Protein AF-A0A7G9G232-F1 (afdb_monomer_lite)

Radius of gyration: 26.68 Å; chains: 1; bounding box: 93×35×91 Å

pLDDT: mean 74.02, std 18.77, range [26.89, 95.06]

Organism: NCBI:txid2763669

Structure (mmCIF, N/CA/C/O backbone):
data_AF-A0A7G9G232-F1
#
_entry.id   AF-A0A7G9G232-F1
#
loop_
_atom_site.group_PDB
_atom_site.id
_atom_site.type_symbol
_atom_site.label_atom_id
_atom_site.label_alt_id
_atom_site.label_comp_id
_atom_site.label_asym_id
_atom_site.label_entity_id
_atom_site.label_seq_id
_atom_site.pdbx_PDB_ins_code
_atom_site.Cartn_x
_atom_site.Cartn_y
_atom_site.Cartn_z
_atom_site.occupancy
_atom_site.B_iso_or_equiv
_atom_site.auth_seq_id
_atom_site.auth_comp_id
_atom_site.auth_asym_id
_atom_site.auth_atom_id
_atom_site.pdbx_PDB_model_num
ATOM 1 N N . MET A 1 1 ? -60.834 9.500 53.487 1.00 36.12 1 MET A N 1
ATOM 2 C CA . MET A 1 1 ? -60.924 8.168 52.858 1.00 36.12 1 MET A CA 1
ATOM 3 C C . MET A 1 1 ? -60.110 8.268 51.576 1.00 36.12 1 MET A C 1
ATOM 5 O O . MET A 1 1 ? -60.569 8.896 50.638 1.00 36.12 1 MET A O 1
ATOM 9 N N . GLU A 1 2 ? -58.784 8.156 51.670 1.00 31.95 2 GLU A N 1
ATOM 10 C CA . GLU A 1 2 ? -58.016 6.896 51.551 1.00 31.95 2 GLU A CA 1
ATOM 11 C C . GLU A 1 2 ? -58.189 6.223 50.184 1.00 31.95 2 GLU A C 1
ATOM 13 O O . GLU A 1 2 ? -59.312 5.905 49.810 1.00 31.95 2 GLU A O 1
ATOM 18 N N . GLY A 1 3 ? -57.077 5.949 49.482 1.00 30.23 3 GLY A N 1
ATOM 19 C CA . GLY A 1 3 ? -57.092 4.958 48.399 1.00 30.23 3 GLY A CA 1
ATOM 20 C C . GLY A 1 3 ? -56.037 5.062 47.290 1.00 30.23 3 GLY A C 1
ATOM 21 O O . GLY A 1 3 ? -56.385 5.399 46.172 1.00 30.23 3 GLY A O 1
ATOM 22 N N . TYR A 1 4 ? -54.779 4.726 47.600 1.00 30.73 4 TYR A N 1
ATOM 23 C CA . TYR A 1 4 ? -53.854 3.877 46.814 1.00 30.73 4 TYR A CA 1
ATOM 24 C C . TYR A 1 4 ? -53.620 4.052 45.285 1.00 30.73 4 TYR A C 1
ATOM 26 O O . TYR A 1 4 ? -54.399 3.626 44.447 1.00 30.73 4 TYR A O 1
ATOM 34 N N . ASN A 1 5 ? -52.415 4.549 44.963 1.00 37.53 5 ASN A N 1
ATOM 35 C CA . ASN A 1 5 ? -51.300 3.914 44.219 1.00 37.53 5 ASN A CA 1
ATOM 36 C C . ASN A 1 5 ? -51.571 2.717 43.260 1.00 37.53 5 ASN A C 1
ATOM 38 O O . ASN A 1 5 ? -52.034 1.672 43.709 1.00 37.53 5 ASN A O 1
ATOM 42 N N . SER A 1 6 ? -51.082 2.805 42.007 1.00 33.38 6 SER A N 1
ATOM 43 C CA . SER A 1 6 ? -50.060 1.912 41.386 1.00 33.38 6 SER A CA 1
ATOM 44 C C . SER A 1 6 ? -50.253 1.598 39.884 1.00 33.38 6 SER A C 1
ATOM 46 O O . SER A 1 6 ? -51.320 1.188 39.446 1.00 33.38 6 SER A O 1
ATOM 48 N N . GLY A 1 7 ? -49.141 1.701 39.139 1.00 29.31 7 GLY A N 1
ATOM 49 C CA . GLY A 1 7 ? -48.836 0.916 37.930 1.00 29.31 7 GLY A CA 1
ATOM 50 C C . GLY A 1 7 ? -49.295 1.477 36.570 1.00 29.31 7 GLY A C 1
ATOM 51 O O . GLY A 1 7 ? -50.369 2.042 36.474 1.00 29.31 7 GLY A O 1
ATOM 52 N N . SER A 1 8 ? -48.644 1.279 35.423 1.00 26.89 8 SER A N 1
ATOM 53 C CA . SER A 1 8 ? -47.244 1.192 34.981 1.00 26.89 8 SER A CA 1
ATOM 54 C C . SER A 1 8 ? -47.265 0.726 33.502 1.00 26.89 8 SER A C 1
ATOM 56 O O . SER A 1 8 ? -48.083 -0.105 33.133 1.00 26.89 8 SER A O 1
ATOM 58 N N . PHE A 1 9 ? -46.351 1.267 32.682 1.00 33.19 9 PHE A N 1
ATOM 59 C CA . PHE A 1 9 ? -45.880 0.804 31.354 1.00 33.19 9 PHE A CA 1
ATOM 60 C C . PHE A 1 9 ? -46.845 0.693 30.153 1.00 33.19 9 PHE A C 1
ATOM 62 O O . PHE A 1 9 ? -47.678 -0.198 30.084 1.00 33.19 9 PHE A O 1
ATOM 69 N N . GLN A 1 10 ? -46.555 1.464 29.094 1.00 28.09 10 GLN A N 1
ATOM 70 C CA . GLN A 1 10 ? -45.907 0.956 27.864 1.00 28.09 10 GLN A CA 1
ATOM 71 C C . GLN A 1 10 ? -45.700 2.111 26.863 1.00 28.09 10 GLN A C 1
ATOM 73 O O . GLN A 1 10 ? -46.539 2.376 26.008 1.00 28.09 10 GLN A O 1
ATOM 78 N N . SER A 1 11 ? -44.565 2.810 26.951 1.00 32.56 11 SER A N 1
ATOM 79 C CA . SER A 1 11 ? -44.050 3.578 25.815 1.00 32.56 11 SER A CA 1
ATOM 80 C C . SER A 1 11 ? -43.289 2.620 24.897 1.00 32.56 11 SER A C 1
ATOM 82 O O . SER A 1 11 ? -42.377 1.914 25.331 1.00 32.56 11 SER A O 1
ATOM 84 N N . GLN A 1 12 ? -43.722 2.556 23.637 1.00 30.84 12 GLN A N 1
ATOM 85 C CA . GLN A 1 12 ? -43.059 1.835 22.551 1.00 30.84 12 GLN A CA 1
ATOM 86 C C . GLN A 1 12 ? -41.568 2.213 22.477 1.00 30.84 12 GLN A C 1
ATOM 88 O O . GLN A 1 12 ? -41.227 3.371 22.720 1.00 30.84 12 GLN A O 1
ATOM 93 N N . PRO A 1 13 ? -40.664 1.281 22.127 1.00 37.44 13 PRO A N 1
ATOM 94 C CA . PRO A 1 13 ? -39.287 1.640 21.841 1.00 37.44 13 PRO A CA 1
ATOM 95 C C . PRO A 1 13 ? -39.245 2.418 20.522 1.00 37.44 13 PRO A C 1
ATOM 97 O O . PRO A 1 13 ? -39.288 1.833 19.438 1.00 37.44 13 PRO A O 1
ATOM 100 N N . ASP A 1 14 ? -39.158 3.743 20.624 1.00 31.80 14 ASP A N 1
ATOM 101 C CA . ASP A 1 14 ? -38.741 4.596 19.520 1.00 31.80 14 ASP A CA 1
ATOM 102 C C . ASP A 1 14 ? -37.363 4.122 19.043 1.00 31.80 14 ASP A C 1
ATOM 104 O O . ASP A 1 14 ? -36.347 4.272 19.726 1.00 31.80 14 ASP A O 1
ATOM 108 N N . TYR A 1 15 ? -37.321 3.549 17.840 1.00 36.28 15 TYR A N 1
ATOM 109 C CA . TYR A 1 15 ? -36.094 3.426 17.063 1.00 36.28 15 TYR A CA 1
ATOM 110 C C . TYR A 1 15 ? -35.653 4.838 16.656 1.00 36.28 15 TYR A C 1
ATOM 112 O O . TYR A 1 15 ? -35.888 5.297 15.537 1.00 36.28 15 TYR A O 1
ATOM 120 N N . GLN A 1 16 ? -35.018 5.552 17.587 1.00 36.06 16 GLN A N 1
ATOM 121 C CA . GLN A 1 16 ? -34.358 6.816 17.300 1.00 36.06 16 GLN A CA 1
ATOM 122 C C . GLN A 1 16 ? -33.135 6.556 16.420 1.00 36.06 16 GLN A C 1
ATOM 124 O O . GLN A 1 16 ? -32.084 6.094 16.857 1.00 36.06 16 GLN A O 1
ATOM 129 N N . ASN A 1 17 ? -33.318 6.864 15.142 1.00 40.41 17 ASN A N 1
ATOM 130 C CA . ASN A 1 17 ? -32.283 7.068 14.145 1.00 40.41 17 ASN A CA 1
ATOM 131 C C . ASN A 1 17 ? -31.301 8.162 14.629 1.00 40.41 17 ASN A C 1
ATOM 133 O O . ASN A 1 17 ? -31.716 9.321 14.717 1.00 40.41 17 ASN A O 1
ATOM 137 N N . PRO A 1 18 ? -30.017 7.877 14.930 1.00 41.84 18 PRO A N 1
ATOM 138 C CA . PRO A 1 18 ? -29.080 8.910 15.344 1.00 41.84 18 PRO A CA 1
ATOM 139 C C . PRO A 1 18 ? -28.409 9.515 14.104 1.00 41.84 18 PRO A C 1
ATOM 141 O O . PRO A 1 18 ? -27.205 9.394 13.886 1.00 41.84 18 PRO A O 1
ATOM 144 N N . ALA A 1 19 ? -29.200 10.200 13.277 1.00 39.56 19 ALA A N 1
ATOM 145 C CA . ALA A 1 19 ? -28.699 11.198 12.337 1.00 39.56 19 ALA A CA 1
ATOM 146 C C . ALA A 1 19 ? -28.515 12.525 13.091 1.00 39.56 19 ALA A C 1
ATOM 148 O O . ALA A 1 19 ? -29.229 13.500 12.887 1.00 39.56 19 ALA A O 1
ATOM 149 N N . GLY A 1 20 ? -27.572 12.535 14.025 1.00 33.81 20 GLY A N 1
ATOM 150 C CA . GLY A 1 20 ? -27.183 13.708 14.792 1.00 33.81 20 GLY A CA 1
ATOM 151 C C . GLY A 1 20 ? -25.806 13.434 15.357 1.00 33.81 20 GLY A C 1
ATOM 152 O O . GLY A 1 20 ? -25.613 12.411 16.005 1.00 33.81 20 GLY A O 1
ATOM 153 N N . GLY A 1 21 ? -24.833 14.290 15.044 1.00 40.59 21 GLY A N 1
ATOM 154 C CA . GLY A 1 21 ? -23.454 14.151 15.500 1.00 40.59 21 GLY A CA 1
ATOM 155 C C . GLY A 1 21 ? -23.376 14.178 17.023 1.00 40.59 21 GLY A C 1
ATOM 156 O O . GLY A 1 21 ? -23.180 15.231 17.617 1.00 40.59 21 GLY A O 1
ATOM 157 N N . GLN A 1 22 ? -23.541 13.022 17.657 1.00 42.50 22 GLN A N 1
ATOM 158 C CA . GLN A 1 22 ? -23.294 12.863 19.075 1.00 42.50 22 GLN A CA 1
ATOM 159 C C . GLN A 1 22 ? -21.791 12.685 19.250 1.00 42.50 22 GLN A C 1
ATOM 161 O O . GLN A 1 22 ? -21.207 11.645 18.944 1.00 42.50 22 GLN A O 1
ATOM 166 N N . SER A 1 23 ? -21.154 13.745 19.730 1.00 41.19 23 SER A N 1
ATOM 167 C CA . SER A 1 23 ? -19.879 13.684 20.427 1.00 41.19 23 SER A CA 1
ATOM 168 C C . SER A 1 23 ? -20.064 12.806 21.666 1.00 41.19 23 SER A C 1
ATOM 170 O O . SER A 1 23 ? -20.357 13.287 22.758 1.00 41.19 23 SER A O 1
ATOM 172 N N . CYS A 1 24 ? -19.948 11.488 21.491 1.00 46.16 24 CYS A N 1
ATOM 173 C CA . CYS A 1 24 ? -19.970 10.553 22.603 1.00 46.16 24 CYS A CA 1
ATOM 174 C C . CYS A 1 24 ? -18.756 10.850 23.492 1.00 46.16 24 CYS A C 1
ATOM 176 O O . CYS A 1 24 ? -17.620 10.505 23.152 1.00 46.16 24 CYS A O 1
ATOM 178 N N . THR A 1 25 ? -18.999 11.484 24.640 1.00 46.12 25 THR A N 1
ATOM 179 C CA . THR A 1 25 ? -18.103 11.421 25.796 1.00 46.12 25 THR A CA 1
ATOM 180 C C . THR A 1 25 ? -17.807 9.947 26.089 1.00 46.12 25 THR A C 1
ATOM 182 O O . THR A 1 25 ? -18.620 9.076 25.769 1.00 46.12 25 THR A O 1
ATOM 185 N N . GLY A 1 26 ? -16.623 9.642 26.630 1.00 46.91 26 GLY A N 1
ATOM 186 C CA . GLY A 1 26 ? -16.014 8.297 26.668 1.00 46.91 26 GLY A CA 1
ATOM 187 C C . GLY A 1 26 ? -16.853 7.123 27.210 1.00 46.91 26 GLY A C 1
ATOM 188 O O . GLY A 1 26 ? -16.401 5.986 27.113 1.00 46.91 26 GLY A O 1
ATOM 189 N N . TRP A 1 27 ? -18.058 7.377 27.721 1.00 48.16 27 TRP A N 1
ATOM 190 C CA . TRP A 1 27 ? -18.981 6.431 28.342 1.00 48.16 27 TRP A CA 1
ATOM 191 C C . TRP A 1 27 ? -20.125 5.940 27.429 1.00 48.16 27 TRP A C 1
ATOM 193 O O . TRP A 1 27 ? -20.681 4.885 27.709 1.00 48.16 27 TRP A O 1
ATOM 203 N N . ASN A 1 28 ? -20.429 6.615 26.308 1.00 62.28 28 ASN A N 1
ATOM 204 C CA . ASN A 1 28 ? -21.535 6.252 25.394 1.00 62.28 28 ASN A CA 1
ATOM 205 C C . ASN A 1 28 ? -21.042 5.778 24.010 1.00 62.28 28 ASN A C 1
ATOM 207 O O . ASN A 1 28 ? -21.492 6.260 22.971 1.00 62.28 28 ASN A O 1
ATOM 211 N N . MET A 1 29 ? -20.073 4.858 23.972 1.00 77.12 29 MET A N 1
ATOM 212 C CA . MET A 1 29 ? -19.617 4.235 22.721 1.00 77.12 29 MET A CA 1
ATOM 213 C C . MET A 1 29 ? -20.329 2.916 22.458 1.00 77.12 29 MET A C 1
ATOM 215 O O . MET A 1 29 ? -20.400 2.047 23.326 1.00 77.12 29 MET A O 1
ATOM 219 N N . THR A 1 30 ? -20.765 2.725 21.214 1.00 84.06 30 THR A N 1
ATOM 220 C CA . THR A 1 30 ? -21.218 1.407 20.759 1.00 84.06 30 THR A CA 1
ATOM 221 C C . THR A 1 30 ? -20.059 0.396 20.808 1.00 84.06 30 THR A C 1
ATOM 223 O O . THR A 1 30 ? -18.893 0.777 20.627 1.00 84.06 30 THR A O 1
ATOM 226 N N . PRO A 1 31 ? -20.337 -0.911 20.985 1.00 83.44 31 PRO A N 1
ATOM 227 C CA . PRO A 1 31 ? -19.302 -1.949 20.966 1.00 83.44 31 PRO A CA 1
ATOM 228 C C . PRO A 1 31 ? -18.423 -1.910 19.705 1.00 83.44 31 PRO A C 1
ATOM 230 O O . PRO A 1 31 ? -17.215 -2.131 19.776 1.00 83.44 31 PRO A O 1
ATOM 233 N N . ASN A 1 32 ? -19.003 -1.545 18.557 1.00 86.50 32 ASN A N 1
ATOM 234 C CA . ASN A 1 32 ? -18.284 -1.424 17.288 1.00 86.50 32 ASN A CA 1
ATOM 235 C C . ASN A 1 32 ? -17.328 -0.222 17.266 1.00 86.50 32 ASN A C 1
ATOM 237 O O . ASN A 1 32 ? -16.192 -0.356 16.811 1.00 86.50 32 ASN A O 1
ATOM 241 N N . GLN A 1 33 ? -17.747 0.939 17.785 1.00 87.12 33 GLN A N 1
ATOM 242 C CA . GLN A 1 33 ? -16.864 2.106 17.934 1.00 87.12 33 GLN A CA 1
ATOM 243 C C . GLN A 1 33 ? -15.706 1.804 18.885 1.00 87.12 33 GLN A C 1
ATOM 245 O O . GLN A 1 33 ? -14.565 2.173 18.599 1.00 87.12 33 GLN A O 1
ATOM 250 N N . ARG A 1 34 ? -15.973 1.069 19.972 1.00 86.50 34 ARG A N 1
ATOM 251 C CA . ARG A 1 34 ? -14.928 0.609 20.891 1.00 86.50 34 ARG A CA 1
ATOM 252 C C . ARG A 1 34 ? -13.968 -0.368 20.216 1.00 86.50 34 ARG A C 1
ATOM 254 O O . ARG A 1 34 ? -12.764 -0.218 20.365 1.00 86.50 34 ARG A O 1
ATOM 261 N N . ALA A 1 35 ? -14.461 -1.299 19.399 1.00 87.44 35 ALA A N 1
ATOM 262 C CA . ALA A 1 35 ? -13.599 -2.201 18.635 1.00 87.44 35 ALA A CA 1
ATOM 263 C C . ALA A 1 35 ? -12.668 -1.447 17.664 1.00 87.44 35 ALA A C 1
ATOM 265 O O . ALA A 1 35 ? -11.493 -1.797 17.547 1.00 87.44 35 ALA A O 1
ATOM 266 N N . VAL A 1 36 ? -13.164 -0.397 16.998 1.00 89.44 36 VAL A N 1
ATOM 267 C CA . VAL A 1 36 ? -12.342 0.476 16.138 1.00 89.44 36 VAL A CA 1
ATOM 268 C C . VAL A 1 36 ? -11.302 1.241 16.957 1.00 89.44 36 VAL A C 1
ATOM 270 O O . VAL A 1 36 ? -10.136 1.290 16.564 1.00 89.44 36 VAL A O 1
ATOM 273 N N . LYS A 1 37 ? -11.699 1.789 18.108 1.00 89.62 37 LYS A N 1
ATOM 274 C CA . LYS A 1 37 ? -10.802 2.497 19.027 1.00 89.62 37 LYS A CA 1
ATOM 275 C C . LYS A 1 37 ? -9.695 1.589 19.565 1.00 89.62 37 LYS A C 1
ATOM 277 O O . LYS A 1 37 ? -8.522 1.956 19.526 1.00 89.62 37 LYS A O 1
ATOM 282 N N . ASP A 1 38 ? -10.043 0.384 20.001 1.00 88.81 38 ASP A N 1
ATOM 283 C CA . ASP A 1 38 ? -9.091 -0.619 20.482 1.00 88.81 38 ASP A CA 1
ATOM 284 C C . ASP A 1 38 ? -8.135 -1.056 19.364 1.00 88.81 38 ASP A C 1
ATOM 286 O O . ASP A 1 38 ? -6.940 -1.224 19.589 1.00 88.81 38 ASP A O 1
ATOM 290 N N . CYS A 1 39 ? -8.638 -1.208 18.134 1.00 90.06 39 CYS A N 1
ATOM 291 C CA . CYS A 1 39 ? -7.805 -1.519 16.976 1.00 90.06 39 CYS A CA 1
ATOM 292 C C . CYS A 1 39 ? -6.799 -0.395 16.689 1.00 90.06 39 CYS A C 1
ATOM 294 O O . CYS A 1 39 ? -5.610 -0.667 16.515 1.00 90.06 39 CYS A O 1
ATOM 296 N N . GLY A 1 40 ? -7.264 0.856 16.640 1.00 85.69 40 GLY A N 1
ATOM 297 C CA . GLY A 1 40 ? -6.429 2.020 16.345 1.00 85.69 40 GLY A CA 1
ATOM 298 C C . GLY A 1 40 ? -5.449 2.378 17.461 1.00 85.69 40 GLY A C 1
ATOM 299 O O . GLY A 1 40 ? -4.392 2.922 17.175 1.00 85.69 40 GLY A O 1
ATOM 300 N N . SER A 1 41 ? -5.751 2.040 18.717 1.00 90.31 41 SER A N 1
ATOM 301 C CA . SER A 1 41 ? -4.853 2.234 19.870 1.00 90.31 41 SER A CA 1
ATOM 302 C C . SER A 1 41 ? -3.975 1.014 20.184 1.00 90.31 41 SER A C 1
ATOM 304 O O . SER A 1 41 ? -3.149 1.072 21.100 1.00 90.31 41 SER A O 1
ATOM 306 N N . SER A 1 42 ? -4.123 -0.078 19.425 1.00 91.62 42 SER A N 1
ATOM 307 C CA . SER A 1 42 ? -3.382 -1.317 19.654 1.00 91.62 42 SER A CA 1
ATOM 308 C C . SER A 1 42 ? -1.867 -1.140 19.457 1.00 91.62 42 SER A C 1
ATOM 310 O O . SER A 1 42 ? -1.431 -0.387 18.579 1.00 91.62 42 SER A O 1
ATOM 312 N N . PRO A 1 43 ? -1.034 -1.873 20.223 1.00 88.75 43 PRO A N 1
ATOM 313 C CA . PRO A 1 43 ? 0.419 -1.833 20.061 1.00 88.75 43 PRO A CA 1
ATOM 314 C C . PRO A 1 43 ? 0.857 -2.349 18.684 1.00 88.75 43 PRO A C 1
ATOM 316 O O . PRO A 1 43 ? 1.831 -1.852 18.127 1.00 88.75 43 PRO A O 1
ATOM 319 N N . CYS A 1 44 ? 0.111 -3.294 18.097 1.00 90.19 44 CYS A N 1
ATOM 320 C CA . CYS A 1 44 ? 0.349 -3.751 16.730 1.00 90.19 44 CYS A CA 1
ATOM 321 C C . CYS A 1 44 ? 0.138 -2.618 15.723 1.00 90.19 44 CYS A C 1
ATOM 323 O O . CYS A 1 44 ? 0.982 -2.426 14.855 1.00 90.19 44 CYS A O 1
ATOM 325 N N . PHE A 1 45 ? -0.937 -1.835 15.843 1.00 91.12 45 PHE A N 1
ATOM 326 C CA . PHE A 1 45 ? -1.154 -0.710 14.937 1.00 91.12 45 PHE A CA 1
ATOM 327 C C . PHE A 1 45 ? -0.029 0.320 15.061 1.00 91.12 45 PHE A C 1
ATOM 329 O O . PHE A 1 45 ? 0.543 0.700 14.042 1.00 91.12 45 PHE A O 1
ATOM 336 N N . LEU A 1 46 ? 0.361 0.685 16.290 1.00 93.69 46 LEU A N 1
ATOM 337 C CA . LEU A 1 46 ? 1.479 1.601 16.546 1.00 93.69 46 LEU A CA 1
ATOM 338 C C . LEU A 1 46 ? 2.796 1.108 15.933 1.00 93.69 46 LEU A C 1
ATOM 340 O O . LEU A 1 46 ? 3.456 1.866 15.225 1.00 93.69 46 LEU A O 1
ATOM 344 N N . ALA A 1 47 ? 3.164 -0.153 16.177 1.00 93.62 47 ALA A N 1
ATOM 345 C CA . ALA A 1 47 ? 4.356 -0.753 15.583 1.00 93.62 47 ALA A CA 1
ATOM 346 C C . ALA A 1 47 ? 4.295 -0.673 14.052 1.00 93.62 47 ALA A C 1
ATOM 348 O O . ALA A 1 47 ? 5.265 -0.277 13.412 1.00 93.62 47 ALA A O 1
ATOM 349 N N . GLY A 1 48 ? 3.121 -0.941 13.474 1.00 92.12 48 GLY A N 1
ATOM 350 C CA . GLY A 1 48 ? 2.871 -0.778 12.048 1.00 92.12 48 GLY A CA 1
ATOM 351 C C . GLY A 1 48 ? 3.129 0.645 11.544 1.00 92.12 48 GLY A C 1
ATOM 352 O O . GLY A 1 48 ? 3.810 0.817 10.534 1.00 92.12 48 GLY A O 1
ATOM 353 N N . VAL A 1 49 ? 2.637 1.666 12.257 1.00 93.81 49 VAL A N 1
ATOM 354 C CA . VAL A 1 49 ? 2.835 3.082 11.892 1.00 93.81 49 VAL A CA 1
ATOM 355 C C . VAL A 1 49 ? 4.310 3.493 11.981 1.00 93.81 49 VAL A C 1
ATOM 357 O O . VAL A 1 49 ? 4.818 4.155 11.072 1.00 93.81 49 VAL A O 1
ATOM 360 N N . ILE A 1 50 ? 5.016 3.085 13.040 1.00 95.06 50 ILE A N 1
ATOM 361 C CA . ILE A 1 50 ? 6.443 3.390 13.232 1.00 95.06 50 ILE A CA 1
ATOM 362 C C . ILE A 1 50 ? 7.276 2.745 12.121 1.00 95.06 50 ILE A C 1
ATOM 364 O O . 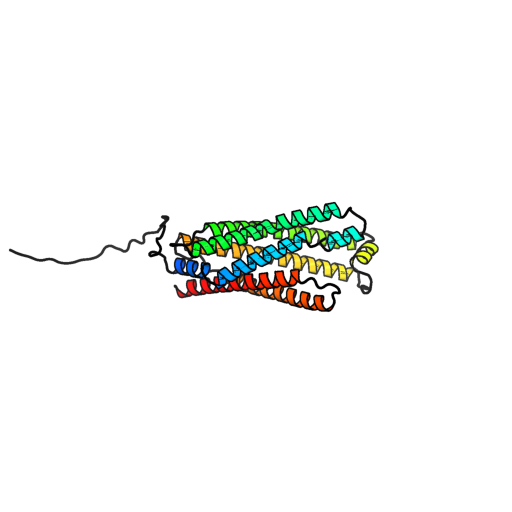ILE A 1 50 ? 8.074 3.425 11.476 1.00 95.06 50 ILE A O 1
ATOM 368 N N . LEU A 1 51 ? 7.055 1.455 11.852 1.00 94.94 51 LEU A N 1
ATOM 369 C CA . LEU A 1 51 ? 7.777 0.726 10.809 1.00 94.94 51 LEU A CA 1
ATOM 370 C C . LEU A 1 51 ? 7.495 1.304 9.417 1.00 94.94 51 LEU A C 1
ATOM 372 O O . LEU A 1 51 ? 8.420 1.444 8.620 1.00 94.94 51 LEU A O 1
ATOM 376 N N . TYR A 1 52 ? 6.251 1.711 9.140 1.00 93.81 52 TYR A N 1
ATOM 377 C CA . TYR A 1 52 ? 5.901 2.363 7.876 1.00 93.81 52 TYR A CA 1
ATOM 378 C C . TYR A 1 52 ? 6.594 3.724 7.723 1.00 93.81 52 TYR A C 1
ATOM 380 O O . TYR A 1 52 ? 7.130 4.034 6.660 1.00 93.81 52 TYR A O 1
ATOM 388 N N . SER A 1 53 ? 6.645 4.513 8.801 1.00 94.81 53 SER A N 1
ATOM 389 C CA . SER A 1 53 ? 7.354 5.799 8.830 1.00 94.81 53 SER A CA 1
ATOM 390 C C . SER A 1 53 ? 8.850 5.612 8.565 1.00 94.81 53 SER A C 1
ATOM 392 O O . SER A 1 53 ? 9.428 6.324 7.746 1.00 94.81 53 SER A O 1
ATOM 394 N N . ALA A 1 54 ? 9.470 4.623 9.212 1.00 93.62 54 ALA A N 1
ATOM 395 C CA . ALA A 1 54 ? 10.879 4.302 9.018 1.00 93.62 54 ALA A CA 1
ATOM 396 C C . ALA A 1 54 ? 11.163 3.806 7.589 1.00 93.62 54 ALA A C 1
ATOM 398 O O . ALA A 1 54 ? 12.128 4.250 6.974 1.00 93.62 54 ALA A O 1
ATOM 399 N N . ALA A 1 55 ? 10.295 2.963 7.018 1.00 91.62 55 ALA A N 1
ATOM 400 C CA . ALA A 1 55 ? 10.422 2.515 5.630 1.00 91.62 55 ALA A CA 1
ATOM 401 C C . ALA A 1 55 ? 10.359 3.688 4.632 1.00 91.62 55 ALA A C 1
ATOM 403 O O . ALA A 1 55 ? 11.129 3.719 3.671 1.00 91.62 55 ALA A O 1
ATOM 404 N N . LEU A 1 56 ? 9.479 4.671 4.868 1.00 89.38 56 LEU A N 1
ATOM 405 C CA . LEU A 1 56 ? 9.410 5.887 4.053 1.00 89.38 56 LEU A CA 1
ATOM 406 C C . LEU A 1 56 ? 10.667 6.750 4.19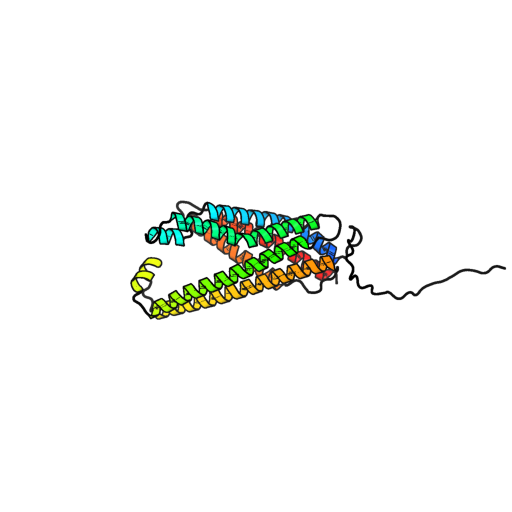4 1.00 89.38 56 LEU A C 1
ATOM 408 O O . LEU A 1 56 ? 11.174 7.234 3.188 1.00 89.38 56 LEU A O 1
ATOM 412 N N . LEU A 1 57 ? 11.193 6.917 5.410 1.00 89.88 57 LEU A N 1
ATOM 413 C CA . LEU A 1 57 ? 12.428 7.673 5.638 1.00 89.88 57 LEU A CA 1
ATOM 414 C C . LEU A 1 57 ? 13.625 7.032 4.933 1.00 89.88 57 LEU A C 1
ATOM 416 O O . LEU A 1 57 ? 14.377 7.736 4.266 1.00 89.88 57 LEU A O 1
ATOM 420 N N . ILE A 1 58 ? 13.777 5.707 5.012 1.00 87.31 58 ILE A N 1
ATOM 421 C CA . ILE A 1 58 ? 14.841 5.010 4.273 1.00 87.31 58 ILE A CA 1
ATOM 422 C C . ILE A 1 58 ? 14.648 5.180 2.769 1.00 87.31 58 ILE A C 1
ATOM 424 O O . ILE A 1 58 ? 15.613 5.473 2.074 1.00 87.31 58 ILE A O 1
ATOM 428 N N . GLY A 1 59 ? 13.414 5.085 2.266 1.00 83.88 59 GLY A N 1
ATOM 429 C CA . GLY A 1 59 ? 13.127 5.370 0.860 1.00 83.88 59 GLY A CA 1
ATOM 430 C C . GLY A 1 59 ? 13.527 6.790 0.436 1.00 83.88 59 GLY A C 1
ATOM 431 O O . GLY A 1 59 ? 14.026 6.977 -0.671 1.00 83.88 59 GLY A O 1
ATOM 432 N N . LEU A 1 60 ? 13.366 7.781 1.321 1.00 81.75 60 LEU A N 1
ATOM 433 C CA . LEU A 1 60 ? 13.777 9.163 1.061 1.00 81.75 60 LEU A CA 1
ATOM 434 C C . LEU A 1 60 ? 15.301 9.263 0.996 1.00 81.75 60 LEU A C 1
ATOM 436 O O . LEU A 1 60 ? 15.829 9.812 0.031 1.00 81.75 60 LEU A O 1
ATOM 440 N N . PHE A 1 61 ? 16.013 8.683 1.965 1.00 80.81 61 PHE A N 1
ATOM 441 C CA . PHE A 1 61 ? 17.476 8.640 1.935 1.00 80.81 61 PHE A CA 1
ATOM 442 C C . PHE A 1 61 ? 17.991 7.937 0.682 1.00 80.81 61 PHE A C 1
ATOM 444 O O . PHE A 1 61 ? 18.873 8.469 0.020 1.00 80.81 61 PHE A O 1
ATOM 451 N N . GLN A 1 62 ? 17.381 6.820 0.290 1.00 76.75 62 GLN A N 1
ATOM 452 C CA . GLN A 1 62 ? 17.699 6.117 -0.954 1.00 76.75 62 GLN A CA 1
ATOM 453 C C . GLN A 1 62 ? 17.501 6.998 -2.188 1.00 76.75 62 GLN A C 1
ATOM 455 O O . GLN A 1 62 ? 18.339 6.996 -3.083 1.00 76.75 62 GLN A O 1
ATOM 460 N N . SER A 1 63 ? 16.428 7.791 -2.233 1.00 74.12 63 SER A N 1
ATOM 461 C CA . SER A 1 63 ? 16.169 8.685 -3.367 1.00 74.12 63 SER A CA 1
ATOM 462 C C . SER A 1 63 ? 17.171 9.840 -3.489 1.00 74.12 63 SER A C 1
ATOM 464 O O . SER A 1 63 ? 17.351 10.363 -4.583 1.00 74.12 63 SER A O 1
ATOM 466 N N . VAL A 1 64 ? 17.819 10.232 -2.385 1.00 71.62 64 VAL A N 1
ATOM 467 C CA . VAL A 1 64 ? 18.786 11.344 -2.331 1.00 71.62 64 VAL A CA 1
ATOM 468 C C . VAL A 1 64 ? 20.233 10.851 -2.432 1.00 71.62 64 VAL A C 1
ATOM 470 O O . VAL A 1 64 ? 21.059 11.496 -3.069 1.00 71.62 64 VAL A O 1
ATOM 473 N N . MET A 1 65 ? 20.550 9.720 -1.799 1.00 67.25 65 MET A N 1
ATOM 474 C CA . MET A 1 65 ? 21.893 9.127 -1.757 1.00 67.25 65 MET A CA 1
ATOM 475 C C . MET A 1 65 ? 22.162 8.199 -2.945 1.00 67.25 65 MET A C 1
ATOM 477 O O . MET A 1 65 ? 23.316 8.013 -3.332 1.00 67.25 65 MET A O 1
ATOM 481 N N . GLY A 1 66 ? 21.111 7.611 -3.519 1.00 58.81 66 GLY A N 1
ATOM 482 C CA . GLY A 1 66 ? 21.188 6.761 -4.696 1.00 58.81 66 GLY A CA 1
ATOM 483 C C . GLY A 1 66 ? 21.454 7.595 -5.941 1.00 58.81 66 GLY A C 1
ATOM 484 O O . GLY A 1 66 ? 20.523 7.976 -6.649 1.00 58.81 66 GLY A O 1
ATOM 485 N N . ASN A 1 67 ? 22.730 7.874 -6.214 1.00 48.72 67 ASN A N 1
ATOM 486 C CA . ASN A 1 67 ? 23.183 8.366 -7.510 1.00 48.72 67 ASN A CA 1
ATOM 487 C C . ASN A 1 67 ? 22.680 7.432 -8.616 1.00 48.72 67 ASN A C 1
ATOM 489 O O . ASN A 1 67 ? 23.210 6.343 -8.827 1.00 48.72 67 ASN A O 1
ATOM 493 N N . GLY A 1 68 ? 21.653 7.908 -9.316 1.00 46.44 68 GLY A N 1
ATOM 494 C CA . GLY A 1 68 ? 21.169 7.359 -10.564 1.00 46.44 68 GLY A CA 1
ATOM 495 C C . GLY A 1 68 ? 20.453 6.025 -10.417 1.00 46.44 68 GLY A C 1
ATOM 496 O O . GLY A 1 68 ? 21.059 4.974 -10.227 1.00 46.44 68 GLY A O 1
ATOM 497 N N . SER A 1 69 ? 19.142 6.045 -10.672 1.00 49.78 69 SER A N 1
ATOM 498 C CA . SER A 1 69 ? 18.444 4.893 -11.253 1.00 49.78 69 SER A CA 1
ATOM 499 C C . SER A 1 69 ? 19.373 4.166 -12.235 1.00 49.78 69 SER A C 1
ATOM 501 O O . SER A 1 69 ? 20.139 4.820 -12.944 1.00 49.78 69 SER A O 1
ATOM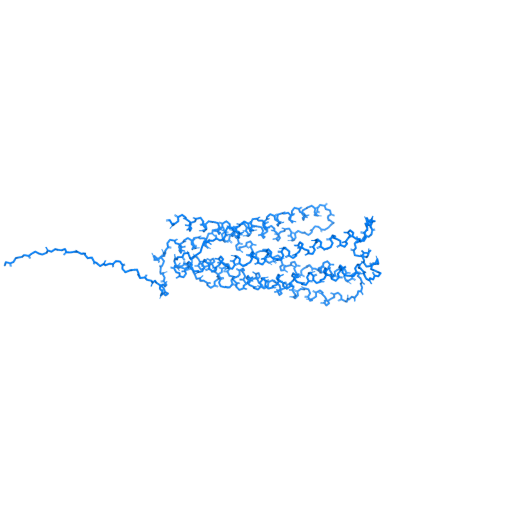 503 N N . VAL A 1 70 ? 19.302 2.836 -12.318 1.00 47.47 70 VAL A N 1
ATOM 504 C CA . VAL A 1 70 ? 20.034 2.034 -13.321 1.00 47.47 70 VAL A CA 1
ATOM 505 C C . VAL A 1 70 ? 19.976 2.695 -14.713 1.00 47.47 70 VAL A C 1
ATOM 507 O O . VAL A 1 70 ? 20.964 2.699 -15.437 1.00 47.47 70 VAL A O 1
ATOM 510 N N . TYR A 1 71 ? 18.868 3.377 -15.025 1.00 45.81 71 TYR A N 1
ATOM 511 C CA . TYR A 1 71 ? 18.697 4.222 -16.209 1.00 45.81 71 TYR A CA 1
ATOM 512 C C . TYR A 1 71 ? 19.656 5.416 -16.334 1.00 45.81 71 TYR A C 1
ATOM 514 O O . TYR A 1 71 ? 20.177 5.643 -17.417 1.00 45.81 71 TYR A O 1
ATOM 522 N N . VAL A 1 72 ? 19.888 6.196 -15.276 1.00 47.94 72 VAL A N 1
ATOM 523 C CA . VAL A 1 72 ? 20.793 7.360 -15.313 1.00 47.94 72 VAL A CA 1
ATOM 524 C C . VAL A 1 72 ? 22.234 6.890 -15.492 1.00 47.94 72 VAL A C 1
ATOM 526 O O . VAL A 1 72 ? 22.926 7.422 -16.348 1.00 47.94 72 VAL A O 1
ATOM 529 N N . ASN A 1 73 ? 22.636 5.823 -14.792 1.00 52.06 73 ASN A N 1
ATOM 530 C CA . ASN A 1 73 ? 23.958 5.216 -14.964 1.00 52.06 73 ASN A CA 1
ATOM 531 C C . ASN A 1 73 ? 24.146 4.619 -16.375 1.00 52.06 73 ASN A C 1
ATOM 533 O O . ASN A 1 73 ? 25.229 4.720 -16.943 1.00 52.06 73 ASN A O 1
ATOM 537 N N . MET A 1 74 ? 23.094 4.050 -16.980 1.00 47.28 74 MET A N 1
ATOM 538 C CA . MET A 1 74 ? 23.129 3.553 -18.365 1.00 47.28 74 MET A CA 1
ATOM 539 C C . MET A 1 74 ? 23.181 4.679 -19.409 1.00 47.28 74 MET A C 1
ATOM 541 O O . MET A 1 74 ? 23.914 4.566 -20.385 1.00 47.28 74 MET A O 1
ATOM 545 N N . VAL A 1 75 ? 22.428 5.768 -19.222 1.00 51.44 75 VAL A N 1
ATOM 546 C CA . VAL A 1 75 ? 22.423 6.925 -20.143 1.00 51.44 75 VAL A CA 1
ATOM 547 C C . VAL A 1 75 ? 23.720 7.731 -20.032 1.00 51.44 75 VAL A C 1
ATOM 549 O O . VAL A 1 75 ? 24.220 8.232 -21.041 1.00 51.44 75 VAL A O 1
ATOM 552 N N . GLU A 1 76 ? 24.288 7.811 -18.829 1.00 52.59 76 GLU A N 1
ATOM 553 C CA . GLU A 1 76 ? 25.601 8.401 -18.566 1.00 52.59 76 GLU A CA 1
ATOM 554 C C . GLU A 1 76 ? 26.725 7.557 -19.184 1.00 52.59 76 GLU A C 1
ATOM 556 O O . GLU A 1 76 ? 27.578 8.106 -19.880 1.00 52.59 76 GLU A O 1
ATOM 561 N N . GLN A 1 77 ? 26.680 6.223 -19.053 1.00 51.56 77 GLN A N 1
ATOM 562 C CA . GLN A 1 77 ? 27.610 5.325 -19.757 1.00 51.56 77 GLN A CA 1
ATOM 563 C C . GLN A 1 77 ? 27.452 5.358 -21.285 1.00 51.56 77 GLN A C 1
ATOM 565 O O . GLN A 1 77 ? 28.431 5.147 -21.999 1.00 51.56 77 GLN A O 1
ATOM 570 N N . ALA A 1 78 ? 26.254 5.652 -21.797 1.00 54.38 7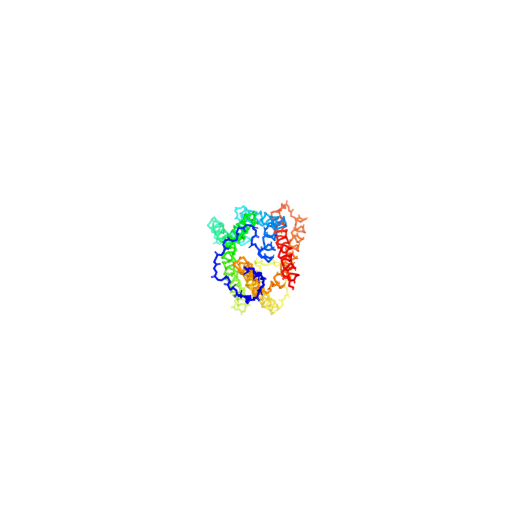8 ALA A N 1
ATOM 571 C CA . ALA A 1 78 ? 26.000 5.810 -23.228 1.00 54.38 78 ALA A CA 1
ATOM 572 C C . ALA A 1 78 ? 26.417 7.190 -23.783 1.00 54.38 78 ALA A C 1
ATOM 574 O O . ALA A 1 78 ? 26.320 7.412 -24.989 1.00 54.38 78 ALA A O 1
ATOM 575 N N . GLY A 1 79 ? 26.869 8.129 -22.938 1.00 52.38 79 GLY A N 1
ATOM 576 C CA . GLY A 1 79 ? 27.358 9.451 -23.356 1.00 52.38 79 GLY A CA 1
ATOM 577 C C . GLY A 1 79 ? 26.298 10.365 -23.984 1.00 52.38 79 GLY A C 1
ATOM 578 O O . GLY A 1 79 ? 26.643 11.359 -24.620 1.00 52.38 79 GLY A O 1
ATOM 579 N N . MET A 1 80 ? 25.009 10.038 -23.839 1.00 55.28 80 MET A N 1
ATOM 580 C CA . MET A 1 80 ? 23.936 10.703 -24.585 1.00 55.28 80 MET A CA 1
ATOM 581 C C . MET A 1 80 ? 23.457 12.006 -23.928 1.00 55.28 80 MET A C 1
ATOM 583 O O . MET A 1 80 ? 22.896 12.851 -24.623 1.00 55.28 80 MET A O 1
ATOM 587 N N . ILE A 1 81 ? 23.632 12.187 -22.608 1.00 54.06 81 ILE A N 1
ATOM 588 C CA . ILE A 1 81 ? 23.110 13.350 -21.865 1.00 54.06 81 ILE A CA 1
ATOM 589 C C . ILE A 1 81 ? 23.994 13.681 -20.648 1.00 54.06 81 ILE A C 1
ATOM 591 O O . ILE A 1 81 ? 24.533 12.791 -19.998 1.00 54.06 81 ILE A O 1
ATOM 595 N N . ASN A 1 82 ? 24.105 14.971 -20.312 1.00 52.09 82 ASN A N 1
ATOM 596 C CA . ASN A 1 82 ? 24.819 15.479 -19.136 1.00 52.09 82 ASN A CA 1
ATOM 597 C C . ASN A 1 82 ? 24.133 15.019 -17.825 1.00 52.09 82 ASN A C 1
ATOM 599 O O . ASN A 1 82 ? 22.983 15.385 -17.550 1.00 52.09 82 ASN A O 1
ATOM 603 N N . SER A 1 83 ? 24.831 14.205 -17.027 1.00 55.31 83 SER A N 1
ATOM 604 C CA . SER A 1 83 ? 24.280 13.435 -15.898 1.00 55.31 83 SER A CA 1
ATOM 605 C C . SER A 1 83 ? 23.746 14.283 -14.739 1.00 55.31 83 SER A C 1
ATOM 607 O O . SER A 1 83 ? 22.829 13.859 -14.030 1.00 55.31 83 SER A O 1
ATOM 609 N N . GLY A 1 84 ? 24.222 15.524 -14.597 1.00 55.47 84 GLY A N 1
ATOM 610 C CA . GLY A 1 84 ? 23.797 16.433 -13.527 1.00 55.47 84 GLY A CA 1
ATOM 611 C C . GLY A 1 84 ? 22.313 16.831 -13.575 1.00 55.47 84 GLY A C 1
ATOM 612 O O . GLY A 1 84 ? 21.660 16.894 -12.534 1.00 55.47 84 GLY A O 1
ATOM 613 N N . ILE A 1 85 ? 21.742 17.053 -14.767 1.00 55.47 85 ILE A N 1
ATOM 614 C CA . ILE A 1 85 ? 20.338 17.496 -14.905 1.00 55.47 85 ILE A CA 1
ATOM 615 C C . ILE A 1 85 ? 19.368 16.324 -14.685 1.00 55.47 85 ILE A C 1
ATOM 617 O O . ILE A 1 85 ? 18.341 16.480 -14.021 1.00 55.47 85 ILE A O 1
ATOM 621 N N . PHE A 1 86 ? 19.711 15.133 -15.185 1.00 55.06 86 PHE A N 1
ATOM 622 C CA . PHE A 1 86 ? 18.901 13.925 -14.994 1.00 55.06 86 PHE A CA 1
ATOM 623 C C . PHE A 1 86 ? 18.942 13.414 -13.552 1.00 55.06 86 PHE A C 1
ATOM 625 O O . PHE A 1 86 ? 17.913 12.972 -13.041 1.00 55.06 86 PHE A O 1
ATOM 632 N N . SER A 1 87 ? 20.089 13.538 -12.876 1.00 60.56 87 SER A N 1
ATOM 633 C CA . SER A 1 87 ? 20.213 13.264 -11.440 1.00 60.56 87 SER A CA 1
ATOM 634 C C . SER A 1 87 ? 19.273 14.159 -10.618 1.00 60.56 87 SER A C 1
ATOM 636 O O . SER A 1 87 ? 18.440 13.656 -9.861 1.00 60.56 87 SER A O 1
ATOM 638 N N . GLY A 1 88 ? 19.294 15.479 -10.854 1.00 62.47 88 GLY A N 1
ATOM 639 C CA . GLY A 1 88 ? 18.411 16.424 -10.160 1.00 62.47 88 GLY A CA 1
ATOM 640 C C . GLY A 1 88 ? 16.919 16.174 -10.416 1.00 62.47 88 GLY A C 1
ATOM 641 O O . GLY A 1 88 ? 16.120 16.165 -9.476 1.00 62.47 88 GLY A O 1
ATOM 642 N N . MET A 1 89 ? 16.526 15.909 -11.668 1.00 66.38 89 MET A N 1
ATOM 643 C CA . MET A 1 89 ? 15.131 15.587 -12.002 1.00 66.38 89 MET A CA 1
ATOM 644 C C . MET A 1 89 ? 14.657 14.263 -11.393 1.00 66.38 89 MET A C 1
ATOM 646 O O . MET A 1 89 ? 13.506 14.176 -10.960 1.00 66.38 89 MET A O 1
ATOM 650 N N . ALA A 1 90 ? 15.517 13.243 -11.335 1.00 66.06 90 ALA A N 1
ATOM 651 C CA . ALA A 1 90 ? 15.179 11.954 -10.736 1.00 66.06 90 ALA A CA 1
ATOM 652 C C . ALA A 1 90 ? 14.887 12.083 -9.233 1.00 66.06 90 ALA A C 1
ATOM 654 O O . ALA A 1 90 ? 13.927 11.479 -8.744 1.00 66.06 90 ALA A O 1
ATOM 655 N N . ILE A 1 91 ? 15.651 12.916 -8.520 1.00 69.81 91 ILE A N 1
ATOM 656 C CA . ILE A 1 91 ? 15.408 13.218 -7.103 1.00 69.81 91 ILE A CA 1
ATOM 657 C C . ILE A 1 91 ? 14.051 13.915 -6.945 1.00 69.81 91 ILE A C 1
ATOM 659 O O . ILE A 1 91 ? 13.211 13.457 -6.171 1.00 69.81 91 ILE A O 1
ATOM 663 N N . VAL A 1 92 ? 13.785 14.975 -7.719 1.00 74.50 92 VAL A N 1
ATOM 664 C CA . VAL A 1 92 ? 12.517 15.728 -7.640 1.00 74.50 92 VAL A CA 1
ATOM 665 C C . VAL A 1 92 ? 11.309 14.832 -7.933 1.00 74.50 92 VAL A C 1
ATOM 667 O O . VAL A 1 92 ? 10.327 14.858 -7.190 1.00 74.50 92 VAL A O 1
ATOM 670 N N . LEU A 1 93 ? 11.383 13.999 -8.973 1.00 76.25 93 LEU A N 1
ATOM 671 C CA . LEU A 1 93 ? 10.324 13.042 -9.302 1.00 76.25 93 LEU A CA 1
ATOM 672 C C . LEU A 1 93 ? 10.120 12.016 -8.185 1.00 76.25 93 LEU A C 1
ATOM 674 O O . LEU A 1 93 ? 8.979 11.743 -7.818 1.00 76.25 93 LEU A O 1
ATOM 678 N N . SER A 1 94 ? 11.201 11.494 -7.604 1.00 75.94 94 SER A N 1
ATOM 679 C CA . SER A 1 94 ? 11.118 10.550 -6.485 1.00 75.94 94 SER A CA 1
ATOM 680 C C . SER A 1 94 ? 10.411 11.173 -5.280 1.00 75.94 94 SER A C 1
ATOM 682 O O . SER A 1 94 ? 9.513 10.555 -4.713 1.00 75.94 94 SER A O 1
ATOM 684 N N . LEU A 1 95 ? 10.719 12.431 -4.949 1.00 78.62 95 LEU A N 1
ATOM 685 C CA . LEU A 1 95 ? 10.052 13.160 -3.866 1.00 78.62 95 LEU A CA 1
ATOM 686 C C . LEU A 1 95 ? 8.553 13.362 -4.136 1.00 78.62 95 LEU A C 1
ATOM 688 O O . LEU A 1 95 ? 7.733 13.140 -3.242 1.00 78.62 95 LEU A O 1
ATOM 692 N N . ILE A 1 96 ? 8.175 13.727 -5.367 1.00 81.50 96 ILE A N 1
ATOM 693 C CA . ILE A 1 96 ? 6.764 13.889 -5.762 1.00 81.50 96 ILE A CA 1
ATOM 694 C C . ILE A 1 96 ? 6.010 12.558 -5.637 1.00 81.50 96 ILE A C 1
ATOM 696 O O . ILE A 1 96 ? 4.901 12.516 -5.099 1.00 81.50 96 ILE A O 1
ATOM 700 N N . LEU A 1 97 ? 6.618 11.456 -6.079 1.00 83.00 97 LEU A N 1
ATOM 701 C CA . LEU A 1 97 ? 6.023 10.119 -6.011 1.00 83.00 97 LEU A CA 1
ATOM 702 C C . LEU A 1 97 ? 5.886 9.592 -4.573 1.00 83.00 97 LEU A C 1
ATOM 704 O O . LEU A 1 97 ? 5.086 8.688 -4.333 1.00 83.00 97 LEU A O 1
ATOM 708 N N . MET A 1 98 ? 6.606 10.168 -3.604 1.00 84.88 98 MET A N 1
ATOM 709 C CA . MET A 1 98 ? 6.490 9.816 -2.183 1.00 84.88 98 MET A CA 1
ATOM 710 C C . MET A 1 98 ? 5.368 10.560 -1.451 1.00 84.88 98 MET A C 1
ATOM 712 O O . MET A 1 98 ? 4.934 10.097 -0.391 1.00 84.88 98 MET A O 1
ATOM 716 N N . VAL A 1 99 ? 4.836 11.653 -2.014 1.00 87.94 99 VAL A N 1
ATOM 717 C CA . VAL A 1 99 ? 3.739 12.437 -1.412 1.00 87.94 99 VAL A CA 1
ATOM 718 C C . VAL A 1 99 ? 2.537 11.562 -1.012 1.00 87.94 99 VAL A C 1
ATOM 720 O O . VAL A 1 99 ? 2.091 11.676 0.134 1.00 87.94 99 VAL A O 1
ATOM 723 N N . PRO A 1 100 ? 2.026 10.637 -1.855 1.00 90.44 100 PRO A N 1
ATOM 724 C CA . PRO A 1 100 ? 0.944 9.737 -1.457 1.00 90.44 100 PRO A CA 1
ATOM 725 C C . PRO A 1 100 ? 1.274 8.896 -0.216 1.00 90.44 100 PRO A C 1
ATOM 727 O O . PRO A 1 100 ? 0.430 8.751 0.668 1.00 90.44 100 PRO A O 1
ATOM 730 N N . GLY A 1 101 ? 2.504 8.380 -0.118 1.00 88.31 101 GLY A N 1
ATOM 731 C CA . GLY A 1 101 ? 2.962 7.593 1.031 1.00 88.31 101 GLY A CA 1
ATOM 732 C C . GLY A 1 101 ? 3.022 8.418 2.317 1.00 88.31 101 GLY A C 1
ATOM 733 O O . GLY A 1 101 ? 2.554 7.969 3.365 1.00 88.31 101 GLY A O 1
ATOM 734 N N . ILE A 1 102 ? 3.504 9.661 2.228 1.00 90.44 102 ILE A N 1
ATOM 735 C CA . ILE A 1 102 ? 3.550 10.599 3.360 1.00 90.44 102 ILE A CA 1
ATOM 736 C C . ILE A 1 102 ? 2.133 10.914 3.861 1.00 90.44 102 ILE A C 1
ATOM 738 O O . ILE A 1 102 ? 1.891 10.882 5.067 1.00 90.44 102 ILE A O 1
ATOM 742 N N . LEU A 1 103 ? 1.175 11.144 2.956 1.00 93.19 103 LEU A N 1
ATOM 743 C CA . LEU A 1 103 ? -0.229 11.386 3.316 1.00 93.19 103 LEU A CA 1
ATOM 744 C C . LEU A 1 103 ? -0.869 10.182 4.023 1.00 93.19 103 LEU A C 1
ATOM 746 O O . LEU A 1 103 ? -1.604 10.358 4.999 1.00 93.19 103 LEU A O 1
ATOM 750 N N . ILE A 1 104 ? -0.572 8.960 3.568 1.00 93.06 104 ILE A N 1
ATOM 751 C CA . ILE A 1 104 ? -1.025 7.726 4.229 1.00 93.06 104 ILE A CA 1
ATOM 752 C C . ILE A 1 104 ? -0.427 7.631 5.635 1.00 93.06 104 ILE A C 1
ATOM 754 O O . ILE A 1 104 ? -1.163 7.401 6.595 1.00 93.06 104 ILE A O 1
ATOM 758 N N . CYS A 1 105 ? 0.878 7.873 5.768 1.00 93.56 105 CYS A N 1
ATOM 759 C CA . CYS A 1 105 ? 1.585 7.830 7.045 1.00 93.56 105 CYS A CA 1
ATOM 760 C C . CYS A 1 105 ? 1.036 8.857 8.049 1.00 93.56 105 CYS A C 1
ATOM 762 O O . CYS A 1 105 ? 0.681 8.506 9.177 1.00 93.56 105 CYS A O 1
ATOM 764 N N . ALA A 1 106 ? 0.875 10.112 7.621 1.00 93.69 106 ALA A N 1
ATOM 765 C CA . ALA A 1 106 ? 0.283 11.171 8.435 1.00 93.69 106 ALA A CA 1
ATOM 766 C C . ALA A 1 106 ? -1.155 10.822 8.857 1.00 93.69 106 ALA A C 1
ATOM 768 O O . ALA A 1 106 ? -1.538 11.015 10.013 1.00 93.69 106 ALA A O 1
ATOM 769 N N . GLY A 1 107 ? -1.942 10.240 7.945 1.00 91.62 107 GLY A N 1
ATOM 770 C CA . GLY A 1 107 ? -3.283 9.739 8.237 1.00 91.62 107 GLY A CA 1
ATOM 771 C C . GLY A 1 107 ? -3.304 8.637 9.302 1.00 91.62 107 GLY A C 1
ATOM 772 O O . GLY A 1 107 ? -4.151 8.668 10.199 1.00 91.62 107 GLY A O 1
ATOM 773 N N . MET A 1 108 ? -2.351 7.701 9.248 1.00 91.88 108 MET A N 1
ATOM 774 C CA . MET A 1 108 ? -2.195 6.628 10.238 1.00 91.88 108 MET A CA 1
ATOM 775 C C . MET A 1 108 ? -1.804 7.167 11.621 1.00 91.88 108 MET A C 1
ATOM 777 O O . MET A 1 108 ? -2.401 6.751 12.615 1.00 91.88 108 MET A O 1
ATOM 781 N N . TRP A 1 109 ? -0.881 8.131 11.695 1.00 94.69 109 TRP A N 1
ATOM 782 C CA . TRP A 1 109 ? -0.512 8.798 12.951 1.00 94.69 109 TRP A CA 1
ATOM 783 C C . TRP A 1 109 ? -1.679 9.564 13.576 1.00 94.69 109 TRP A C 1
ATOM 785 O O . TRP A 1 109 ? -1.940 9.418 14.771 1.00 94.69 109 TRP A O 1
ATOM 795 N N . MET A 1 110 ? -2.428 10.328 12.776 1.00 91.62 110 MET A N 1
ATOM 796 C CA . MET A 1 110 ? -3.621 11.027 13.264 1.00 91.62 110 MET A CA 1
ATOM 797 C C . MET A 1 110 ? -4.693 10.058 13.761 1.00 91.62 110 MET A C 1
ATOM 799 O O . MET A 1 110 ? -5.322 10.308 14.789 1.00 91.62 110 MET A O 1
ATOM 803 N N . PHE A 1 111 ? -4.897 8.938 13.062 1.00 91.62 111 PHE A N 1
ATOM 804 C CA . PHE A 1 111 ? -5.848 7.922 13.501 1.00 91.62 111 PHE A CA 1
ATOM 805 C C . PHE A 1 111 ? -5.407 7.241 14.806 1.00 91.62 111 PHE A C 1
ATOM 807 O O . PHE A 1 111 ? -6.239 7.053 15.697 1.00 91.62 111 PHE A O 1
ATOM 814 N N . TYR A 1 112 ? -4.113 6.938 14.961 1.00 91.69 112 TYR A N 1
ATOM 815 C CA . TYR A 1 112 ? -3.552 6.424 16.216 1.00 91.69 112 TYR A CA 1
ATOM 816 C C . TYR A 1 112 ? -3.772 7.409 17.372 1.00 91.69 112 TYR A C 1
ATOM 818 O O . TYR A 1 112 ? -4.360 7.047 18.394 1.00 91.69 112 TYR A O 1
ATOM 826 N N . GLY A 1 113 ? -3.367 8.672 17.190 1.00 89.50 113 GLY A N 1
ATOM 827 C CA . GLY A 1 113 ? -3.521 9.719 18.204 1.00 89.50 113 GLY A CA 1
ATOM 828 C C . GLY A 1 113 ? -4.983 9.915 18.601 1.00 89.50 113 GLY A C 1
ATOM 829 O O . GLY A 1 113 ? -5.318 9.923 19.785 1.00 89.50 113 GLY A O 1
ATOM 830 N N . SER A 1 114 ? -5.881 9.950 17.616 1.00 89.44 114 SER A N 1
ATOM 831 C CA . SER A 1 114 ? -7.311 10.073 17.878 1.00 89.44 114 SER A CA 1
ATOM 832 C C . SER A 1 114 ? -7.918 8.851 18.570 1.00 89.44 114 SER A C 1
ATOM 834 O O . SER A 1 114 ? -8.890 9.009 19.302 1.00 89.44 114 SER A O 1
ATOM 836 N N . SER A 1 115 ? -7.378 7.652 18.352 1.00 87.44 115 SER A N 1
ATOM 837 C CA . SER A 1 115 ? -7.869 6.428 18.995 1.00 87.44 115 SER A CA 1
ATOM 838 C C . SER A 1 115 ? -7.460 6.328 20.467 1.00 87.44 115 SER A C 1
ATOM 840 O O . SER A 1 115 ? -8.103 5.609 21.228 1.00 87.44 115 SER A O 1
ATOM 842 N N . ARG A 1 116 ? -6.421 7.056 20.896 1.00 87.06 116 ARG A N 1
ATOM 843 C CA . ARG A 1 116 ? -6.048 7.181 22.315 1.00 87.06 116 ARG A CA 1
ATOM 844 C C . ARG A 1 116 ? -6.769 8.302 23.057 1.00 87.06 116 ARG A C 1
ATOM 846 O O . ARG A 1 116 ? -6.797 8.270 24.283 1.00 87.06 116 ARG A O 1
ATOM 853 N N . GLY A 1 117 ? -7.333 9.267 22.336 1.00 82.50 117 GLY A N 1
ATOM 854 C CA . GLY A 1 117 ? -8.121 10.340 22.932 1.00 82.50 117 GLY A CA 1
ATOM 855 C C . GLY A 1 117 ? -9.380 9.832 23.637 1.00 82.50 117 GLY A C 1
ATOM 856 O O . GLY A 1 117 ? -9.805 8.682 23.480 1.00 82.50 117 GLY A O 1
ATOM 857 N N . GLU A 1 118 ? -10.007 10.702 24.418 1.00 76.44 118 GLU A N 1
ATOM 858 C CA . GLU A 1 118 ? -11.329 10.437 24.979 1.00 76.44 118 GLU A CA 1
ATOM 859 C C . GLU A 1 118 ? -12.394 10.464 23.874 1.00 76.44 118 GLU A C 1
ATOM 861 O O . GLU A 1 118 ? -12.286 11.208 22.904 1.00 76.44 118 GLU A O 1
ATOM 866 N N . GLY A 1 119 ? -13.430 9.632 24.002 1.00 79.00 119 GLY A N 1
ATOM 867 C CA . GLY A 1 119 ? -14.501 9.589 23.003 1.00 79.00 119 GLY A CA 1
ATOM 868 C C . GLY A 1 119 ? -14.198 8.728 21.768 1.00 79.00 119 GLY A C 1
ATOM 869 O O . GLY A 1 119 ? -13.283 7.892 21.765 1.00 79.00 119 GLY A O 1
ATOM 870 N N . VAL A 1 120 ? -15.048 8.889 20.753 1.00 83.44 120 VAL A N 1
ATOM 871 C CA . VAL A 1 120 ? -15.014 8.156 19.477 1.00 83.44 120 VAL A CA 1
ATOM 872 C C . VAL A 1 120 ? -13.858 8.658 18.597 1.00 83.44 120 VAL A C 1
ATOM 874 O O . VAL A 1 120 ? -13.673 9.871 18.489 1.00 83.44 120 VAL A O 1
ATOM 877 N N . PRO A 1 121 ? -13.107 7.773 17.908 1.00 84.62 121 PRO A N 1
ATOM 878 C CA . PRO A 1 121 ? -12.032 8.199 17.015 1.00 84.62 121 PRO A CA 1
ATOM 879 C C . PRO A 1 121 ? -12.525 9.106 15.877 1.00 84.62 121 PRO A C 1
ATOM 881 O O . PRO A 1 121 ? -13.464 8.777 15.147 1.00 84.62 121 PRO A O 1
ATOM 884 N N . THR A 1 122 ? -11.841 10.230 15.679 1.00 85.44 122 THR A N 1
ATOM 885 C CA . THR A 1 122 ? -12.079 11.183 14.594 1.00 85.44 122 THR A CA 1
ATOM 886 C C . THR A 1 122 ? -11.759 10.573 13.229 1.00 85.44 122 THR A C 1
ATOM 888 O O . THR A 1 122 ? -10.804 9.814 13.049 1.00 85.44 122 THR A O 1
ATOM 891 N N . THR A 1 123 ? -12.555 10.932 12.218 1.00 86.19 123 THR A N 1
ATOM 892 C CA . THR A 1 123 ? -12.389 10.394 10.855 1.00 86.19 123 THR A CA 1
ATOM 893 C C . THR A 1 123 ? -11.387 11.165 9.995 1.00 86.19 123 THR A C 1
ATOM 895 O O . THR A 1 123 ? -11.130 10.765 8.860 1.00 86.19 123 THR A O 1
ATOM 898 N N . SER A 1 124 ? -10.813 12.258 10.507 1.00 85.81 124 SER A N 1
ATOM 899 C CA . SER A 1 124 ? -9.909 13.139 9.752 1.00 85.81 124 SER A CA 1
ATOM 900 C C . SER A 1 124 ? -8.657 12.400 9.273 1.00 85.81 124 SER A C 1
ATOM 902 O O . SER A 1 124 ? -8.302 12.501 8.099 1.00 85.81 124 SER A O 1
ATOM 904 N N . GLY A 1 125 ? -8.059 11.561 10.130 1.00 83.50 125 GLY A N 1
ATOM 905 C CA . GLY A 1 125 ? -6.914 10.721 9.761 1.00 83.50 125 GLY A CA 1
ATOM 906 C C . GLY A 1 125 ? -7.235 9.714 8.652 1.00 83.50 125 GLY A C 1
ATOM 907 O O . GLY A 1 125 ? -6.473 9.586 7.694 1.00 83.50 125 GLY A O 1
ATOM 908 N N . LEU A 1 126 ? -8.407 9.065 8.709 1.00 88.12 126 LEU A N 1
ATOM 909 C CA . LEU A 1 126 ? -8.851 8.148 7.651 1.00 88.12 126 LEU A CA 1
ATOM 910 C C . LEU A 1 126 ? -9.127 8.874 6.332 1.00 88.12 126 LEU A C 1
ATOM 912 O O . LEU A 1 126 ? -8.847 8.329 5.266 1.00 88.12 126 LEU A O 1
ATOM 916 N N . SER A 1 127 ? -9.668 10.093 6.395 1.00 89.25 127 SER A N 1
ATOM 917 C CA . SER A 1 127 ? -9.901 10.913 5.205 1.00 89.25 127 SER A CA 1
ATOM 918 C C . SER A 1 127 ? -8.585 11.309 4.536 1.00 89.25 127 SER A C 1
ATOM 920 O O . SER A 1 127 ? -8.478 11.214 3.312 1.00 89.25 127 SER A O 1
ATOM 922 N N . LEU A 1 128 ? -7.568 11.688 5.320 1.00 89.88 128 LEU A N 1
ATOM 923 C CA . LEU A 1 128 ? -6.245 12.000 4.777 1.00 89.88 128 LEU A CA 1
ATOM 924 C C . LEU A 1 128 ? -5.582 10.760 4.164 1.00 89.88 128 LEU A C 1
ATOM 926 O O . LEU A 1 128 ? -5.131 10.809 3.019 1.00 89.88 128 LEU A O 1
ATOM 930 N N . ALA A 1 129 ? -5.596 9.629 4.880 1.00 90.38 129 ALA A N 1
ATOM 931 C CA . ALA A 1 129 ? -5.032 8.378 4.378 1.00 90.38 129 ALA A CA 1
ATOM 932 C C . ALA A 1 129 ? -5.718 7.925 3.081 1.00 90.38 129 ALA A C 1
ATOM 934 O O . ALA A 1 129 ? -5.058 7.478 2.145 1.00 90.38 129 ALA A O 1
ATOM 935 N N . LYS A 1 130 ? -7.039 8.103 2.983 1.00 90.38 130 LYS A N 1
ATOM 936 C CA . LYS A 1 130 ? -7.797 7.862 1.753 1.00 90.38 130 LYS A CA 1
ATOM 937 C C . LYS A 1 130 ? -7.338 8.765 0.609 1.00 90.38 130 LYS A C 1
ATOM 939 O O . LYS A 1 130 ? -7.178 8.264 -0.500 1.00 90.38 130 LYS A O 1
ATOM 944 N N . GLY A 1 131 ? -7.134 10.059 0.860 1.00 87.38 131 GLY A N 1
ATOM 945 C CA . GLY A 1 131 ? -6.595 10.987 -0.140 1.00 87.38 131 GLY A CA 1
ATOM 946 C C . GLY A 1 131 ? -5.250 10.506 -0.690 1.00 87.38 131 GLY A C 1
ATOM 947 O O . GLY A 1 131 ? -5.081 10.415 -1.905 1.00 87.38 131 GLY A O 1
ATOM 948 N N . GLY A 1 132 ? -4.349 10.076 0.199 1.00 88.06 132 GLY A N 1
ATOM 949 C CA . GLY A 1 132 ? -3.078 9.457 -0.183 1.00 88.06 132 GLY A CA 1
ATOM 950 C C . GLY A 1 132 ? -3.249 8.165 -0.994 1.00 88.06 132 GLY A C 1
ATOM 951 O O . GLY A 1 132 ? -2.602 7.998 -2.022 1.00 88.06 132 GLY A O 1
ATOM 952 N N . MET A 1 133 ? -4.169 7.272 -0.614 1.00 90.50 133 MET A N 1
ATOM 953 C CA . MET A 1 133 ? -4.443 6.044 -1.381 1.00 90.50 133 MET A CA 1
ATOM 954 C C . MET A 1 133 ? -4.995 6.326 -2.784 1.00 90.50 133 MET A C 1
ATOM 956 O O . MET A 1 133 ? -4.628 5.630 -3.729 1.00 90.50 133 MET A O 1
ATOM 960 N N . VAL A 1 134 ? -5.857 7.338 -2.934 1.00 90.62 134 VAL A N 1
ATOM 961 C CA . VAL A 1 134 ? -6.372 7.766 -4.246 1.00 90.62 134 VAL A CA 1
ATOM 962 C C . VAL A 1 134 ? -5.240 8.332 -5.100 1.00 90.62 134 VAL A C 1
ATOM 964 O O . VAL A 1 134 ? -5.100 7.929 -6.252 1.00 90.62 134 VAL A O 1
ATOM 967 N 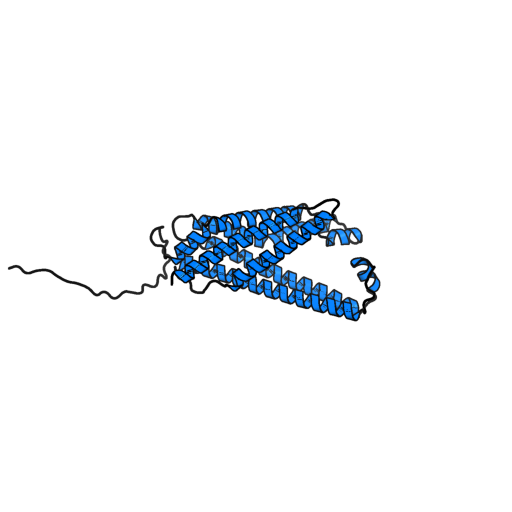N . ALA A 1 135 ? -4.394 9.198 -4.535 1.00 88.00 135 ALA A N 1
ATOM 968 C CA . ALA A 1 135 ? -3.229 9.727 -5.240 1.00 88.00 135 ALA A CA 1
ATOM 969 C C . ALA A 1 135 ? -2.274 8.603 -5.681 1.00 88.00 135 ALA A C 1
ATOM 971 O O . ALA A 1 135 ? -1.844 8.573 -6.832 1.00 88.00 135 ALA A O 1
ATOM 972 N N . ASN A 1 136 ? -2.020 7.621 -4.809 1.00 88.50 136 ASN A N 1
ATOM 973 C CA . ASN A 1 136 ? -1.192 6.459 -5.137 1.00 88.50 136 ASN A CA 1
ATOM 974 C C . ASN A 1 136 ? -1.802 5.612 -6.268 1.00 88.50 136 ASN A C 1
ATOM 976 O O . ASN A 1 136 ? -1.090 5.123 -7.141 1.00 88.50 136 ASN A O 1
ATOM 980 N N . MET A 1 137 ? -3.131 5.469 -6.291 1.00 87.88 137 MET A N 1
ATOM 981 C CA . MET A 1 137 ? -3.832 4.762 -7.366 1.00 87.88 137 MET A CA 1
ATOM 982 C C . MET A 1 137 ? -3.617 5.444 -8.721 1.00 87.88 137 MET A C 1
ATOM 984 O O . MET A 1 137 ? -3.336 4.763 -9.704 1.00 87.88 137 MET A O 1
ATOM 988 N N . VAL A 1 138 ? -3.708 6.776 -8.768 1.00 88.62 138 VAL A N 1
ATOM 989 C CA . VAL A 1 138 ? -3.467 7.556 -9.993 1.00 88.62 138 VAL A CA 1
ATOM 990 C C . VAL A 1 138 ? -2.034 7.362 -10.485 1.00 88.62 138 VAL A C 1
ATOM 992 O O . VAL A 1 138 ? -1.831 7.079 -11.664 1.00 88.62 138 VAL A O 1
ATOM 995 N N . VAL A 1 139 ? -1.053 7.435 -9.581 1.00 86.69 139 VAL A N 1
ATOM 996 C CA . VAL A 1 139 ? 0.364 7.210 -9.905 1.00 86.69 139 VAL A CA 1
ATOM 997 C C . VAL A 1 139 ? 0.589 5.819 -10.504 1.00 86.69 139 VAL A C 1
ATOM 999 O O . VAL A 1 139 ? 1.237 5.705 -11.542 1.00 86.69 139 VAL A O 1
ATOM 1002 N N . ILE A 1 140 ? 0.019 4.769 -9.907 1.00 86.00 140 ILE A N 1
ATOM 1003 C CA . ILE A 1 140 ? 0.161 3.390 -10.403 1.00 86.00 140 ILE A CA 1
ATOM 1004 C C . ILE A 1 140 ? -0.484 3.213 -11.780 1.00 86.00 140 ILE A C 1
ATOM 1006 O O . ILE A 1 140 ? 0.084 2.533 -12.631 1.00 86.00 140 ILE A O 1
ATOM 1010 N N . ILE A 1 141 ? -1.645 3.823 -12.025 1.00 87.06 141 ILE A N 1
ATOM 1011 C CA . ILE A 1 141 ? -2.332 3.716 -13.319 1.00 87.06 141 ILE A CA 1
ATOM 1012 C C . ILE A 1 141 ? -1.541 4.442 -14.413 1.00 87.06 141 ILE A C 1
ATOM 1014 O O . ILE A 1 141 ? -1.311 3.865 -15.474 1.00 87.06 141 ILE A O 1
ATOM 1018 N N . ILE A 1 142 ? -1.093 5.676 -14.156 1.00 86.88 142 ILE A N 1
ATOM 1019 C CA . ILE A 1 142 ? -0.304 6.453 -15.125 1.00 86.88 142 ILE A CA 1
ATOM 1020 C C . ILE A 1 142 ? 1.045 5.772 -15.380 1.00 86.88 142 ILE A C 1
ATOM 1022 O O . ILE A 1 142 ? 1.419 5.560 -16.532 1.00 86.88 142 ILE A O 1
ATOM 1026 N N . GLY A 1 143 ? 1.755 5.374 -14.320 1.00 81.81 143 GLY A N 1
ATOM 1027 C CA . GLY A 1 143 ? 3.031 4.666 -14.431 1.00 81.81 143 GLY A CA 1
ATOM 1028 C C . GLY A 1 143 ? 2.890 3.328 -15.157 1.00 81.81 143 GLY A C 1
ATOM 1029 O O . GLY A 1 143 ? 3.680 3.019 -16.045 1.00 81.81 143 GLY A O 1
ATOM 1030 N N . GLY A 1 144 ? 1.836 2.567 -14.850 1.00 82.44 144 GLY A N 1
ATOM 1031 C CA . GLY A 1 144 ? 1.510 1.323 -15.541 1.00 82.44 144 GLY A CA 1
ATOM 1032 C C . GLY A 1 144 ? 1.238 1.531 -17.031 1.00 82.44 144 GLY A C 1
ATOM 1033 O O . GLY A 1 144 ? 1.770 0.790 -17.855 1.00 82.44 144 GLY A O 1
ATOM 1034 N N . ALA A 1 145 ? 0.476 2.566 -17.394 1.00 81.38 145 ALA A N 1
ATOM 1035 C CA . ALA A 1 145 ? 0.221 2.907 -18.791 1.00 81.38 145 ALA A CA 1
ATOM 1036 C C . ALA A 1 145 ? 1.513 3.273 -19.541 1.00 81.38 145 ALA A C 1
ATOM 1038 O O . ALA A 1 145 ? 1.733 2.782 -20.646 1.00 81.38 145 ALA A O 1
ATOM 1039 N N . LEU A 1 146 ? 2.399 4.067 -18.927 1.00 83.06 146 LEU A N 1
ATOM 1040 C CA . LEU A 1 146 ? 3.694 4.421 -19.518 1.00 83.06 146 LEU A CA 1
ATOM 1041 C C . LEU A 1 146 ? 4.581 3.192 -19.747 1.00 83.06 146 LEU A C 1
ATOM 1043 O O . LEU A 1 146 ? 5.155 3.054 -20.825 1.00 83.06 146 LEU A O 1
ATOM 1047 N N . ILE A 1 147 ? 4.651 2.275 -18.777 1.00 79.69 147 ILE A N 1
ATOM 1048 C CA . ILE A 1 147 ? 5.407 1.020 -18.919 1.00 79.69 147 ILE A CA 1
ATOM 1049 C C . ILE A 1 147 ? 4.879 0.205 -20.104 1.00 79.69 147 ILE A C 1
ATOM 1051 O O . ILE A 1 147 ? 5.663 -0.281 -20.915 1.00 79.69 147 ILE A O 1
ATOM 1055 N N . VAL A 1 148 ? 3.556 0.089 -20.241 1.00 79.50 148 VAL A N 1
ATOM 1056 C CA . VAL A 1 148 ? 2.935 -0.646 -21.353 1.00 79.50 148 VAL A CA 1
ATOM 1057 C C . VAL A 1 148 ? 3.229 0.019 -22.698 1.00 79.50 148 VAL A C 1
ATOM 1059 O O . VAL A 1 148 ? 3.519 -0.687 -23.660 1.00 79.50 148 VAL A O 1
ATOM 1062 N N . VAL A 1 149 ? 3.216 1.353 -22.778 1.00 78.56 149 VAL A N 1
ATOM 1063 C CA . VAL A 1 149 ? 3.582 2.085 -24.003 1.00 78.56 149 VAL A CA 1
ATOM 1064 C C . VAL A 1 149 ? 5.042 1.832 -24.379 1.00 78.56 149 VAL A C 1
ATOM 1066 O O . VAL A 1 149 ? 5.324 1.519 -25.533 1.00 78.56 149 VAL A O 1
ATOM 1069 N N . ILE A 1 150 ? 5.966 1.907 -23.417 1.00 76.62 150 ILE A N 1
ATOM 1070 C CA . ILE A 1 150 ? 7.397 1.664 -23.654 1.00 76.62 150 ILE A CA 1
ATOM 1071 C C . ILE A 1 150 ? 7.633 0.226 -24.130 1.00 76.62 150 ILE A C 1
ATOM 1073 O O . ILE A 1 150 ? 8.329 0.011 -25.123 1.00 76.62 150 ILE A O 1
ATOM 1077 N N . LEU A 1 151 ? 7.020 -0.760 -23.467 1.00 73.88 151 LEU A N 1
ATOM 1078 C CA . LEU A 1 151 ? 7.111 -2.162 -23.881 1.00 73.88 151 LEU A CA 1
ATOM 1079 C C . LEU A 1 151 ? 6.466 -2.387 -25.255 1.00 73.88 151 LEU A C 1
ATOM 1081 O O . LEU A 1 151 ? 7.016 -3.118 -26.074 1.00 73.88 151 LEU A O 1
ATOM 1085 N N . GLY A 1 152 ? 5.349 -1.720 -25.547 1.00 69.44 152 GLY A N 1
ATOM 1086 C CA . GLY A 1 152 ? 4.699 -1.758 -26.856 1.00 69.44 152 GLY A CA 1
ATOM 1087 C C . GLY A 1 152 ? 5.591 -1.218 -27.976 1.00 69.44 152 GLY A C 1
ATOM 1088 O O . GLY A 1 152 ? 5.698 -1.852 -29.025 1.00 69.44 152 GLY A O 1
ATOM 1089 N N . ILE A 1 153 ? 6.289 -0.102 -27.739 1.00 71.38 153 ILE A N 1
ATOM 1090 C CA . ILE A 1 153 ? 7.287 0.441 -28.674 1.00 71.38 153 ILE A CA 1
ATOM 1091 C C . ILE A 1 153 ? 8.437 -0.554 -28.863 1.00 71.38 153 ILE A C 1
ATOM 1093 O O . ILE A 1 153 ? 8.838 -0.801 -29.998 1.00 71.38 153 ILE A O 1
ATOM 1097 N N . ALA A 1 154 ? 8.926 -1.177 -27.786 1.00 67.38 154 ALA A N 1
ATOM 1098 C CA . ALA A 1 154 ? 9.978 -2.189 -27.877 1.00 67.38 154 ALA A CA 1
ATOM 1099 C C . ALA A 1 154 ? 9.545 -3.403 -28.725 1.00 67.38 154 ALA A C 1
ATOM 1101 O O . ALA A 1 154 ? 10.314 -3.871 -29.560 1.00 67.38 154 ALA A O 1
ATOM 1102 N N . VAL A 1 155 ? 8.300 -3.871 -28.578 1.00 66.44 155 VAL A N 1
ATOM 1103 C CA . VAL A 1 155 ? 7.729 -4.981 -29.370 1.00 66.44 155 VAL A CA 1
ATOM 1104 C C . VAL A 1 155 ? 7.477 -4.600 -30.834 1.00 66.44 155 VAL A C 1
ATOM 1106 O O . VAL A 1 155 ? 7.580 -5.449 -31.717 1.00 66.44 155 VAL A O 1
ATOM 1109 N N . ALA A 1 156 ? 7.118 -3.347 -31.116 1.00 62.81 156 ALA A N 1
ATOM 1110 C CA . ALA A 1 156 ? 6.950 -2.865 -32.487 1.00 62.81 156 ALA A CA 1
ATOM 1111 C C . ALA A 1 156 ? 8.308 -2.652 -33.182 1.00 62.81 156 ALA A C 1
ATOM 1113 O O . ALA A 1 156 ? 8.452 -2.963 -34.364 1.00 62.81 156 ALA A O 1
ATOM 1114 N N . GLY A 1 157 ? 9.313 -2.182 -32.436 1.00 57.78 157 GLY A N 1
ATOM 1115 C CA . GLY A 1 157 ? 10.678 -1.968 -32.915 1.00 57.78 157 GLY A CA 1
ATOM 1116 C C . GLY A 1 157 ? 11.371 -3.255 -33.361 1.00 57.78 157 GLY A C 1
ATOM 1117 O O . GLY A 1 157 ? 12.022 -3.253 -34.402 1.00 57.78 157 GLY A O 1
ATOM 1118 N N . THR A 1 158 ? 11.150 -4.381 -32.670 1.00 57.41 158 THR A N 1
ATOM 1119 C CA . THR A 1 158 ? 11.708 -5.690 -33.074 1.00 57.41 158 THR A CA 1
ATOM 1120 C C . THR A 1 158 ? 11.169 -6.218 -34.406 1.00 57.41 158 THR A C 1
ATOM 1122 O O . THR A 1 158 ? 11.722 -7.174 -34.936 1.00 57.41 158 THR A O 1
ATOM 1125 N N . ARG A 1 159 ? 10.105 -5.623 -34.967 1.00 53.47 159 ARG A N 1
ATOM 1126 C CA . ARG A 1 159 ? 9.475 -6.067 -36.223 1.00 53.47 159 ARG A CA 1
ATOM 1127 C C . ARG A 1 159 ? 9.791 -5.195 -37.442 1.00 53.47 159 ARG A C 1
ATOM 1129 O O . ARG A 1 159 ? 9.395 -5.578 -38.538 1.00 53.47 159 ARG A O 1
ATOM 1136 N N . GLY A 1 160 ? 10.428 -4.030 -37.274 1.00 46.91 160 GLY A N 1
ATOM 1137 C CA . GLY A 1 160 ? 10.461 -2.999 -38.325 1.00 46.91 160 GLY A CA 1
ATOM 1138 C C . GLY A 1 160 ? 11.781 -2.269 -38.574 1.00 46.91 160 GLY A C 1
ATOM 1139 O O . GLY A 1 160 ? 11.826 -1.452 -39.487 1.00 46.91 160 GLY A O 1
ATOM 1140 N N . ALA A 1 161 ? 12.846 -2.511 -37.812 1.00 45.38 161 ALA A N 1
ATOM 1141 C CA . ALA A 1 161 ? 14.137 -1.868 -38.072 1.00 45.38 161 ALA A CA 1
ATOM 1142 C C . ALA A 1 161 ? 15.302 -2.740 -37.593 1.00 45.38 161 ALA A C 1
ATOM 1144 O O . ALA A 1 161 ? 15.114 -3.616 -36.751 1.00 45.38 161 ALA A O 1
ATOM 1145 N N . ASP A 1 162 ? 16.494 -2.469 -38.122 1.00 48.09 162 ASP A N 1
ATOM 1146 C CA . ASP A 1 162 ? 17.783 -3.099 -37.810 1.00 48.09 162 ASP A CA 1
ATOM 1147 C C . ASP A 1 162 ? 18.224 -2.866 -36.342 1.00 48.09 162 ASP A C 1
ATOM 1149 O O . ASP A 1 162 ? 19.277 -2.304 -36.045 1.00 48.09 162 ASP A O 1
ATOM 1153 N N . TRP A 1 163 ? 17.408 -3.296 -35.377 1.00 44.62 163 TRP A N 1
ATOM 1154 C CA . TRP A 1 163 ? 17.618 -3.148 -33.932 1.00 44.62 163 TRP A CA 1
ATOM 1155 C C . TRP A 1 163 ? 18.567 -4.202 -33.350 1.00 44.62 163 TRP A C 1
ATOM 1157 O O . TRP A 1 163 ? 18.797 -4.214 -32.136 1.00 44.62 163 TRP A O 1
ATOM 1167 N N . HIS A 1 164 ? 19.170 -5.037 -34.205 1.00 45.28 164 HIS A N 1
ATOM 1168 C CA . HIS A 1 164 ? 20.212 -5.993 -33.828 1.00 45.28 164 HIS A CA 1
ATOM 1169 C C . HIS A 1 164 ? 21.310 -5.327 -32.982 1.00 45.28 164 HIS A C 1
ATOM 1171 O O . HIS A 1 164 ? 21.770 -5.932 -32.021 1.00 45.28 164 HIS A O 1
ATOM 1177 N N . GLY A 1 165 ? 21.662 -4.062 -33.254 1.00 45.19 165 GLY A N 1
ATOM 1178 C CA . GLY A 1 165 ? 22.659 -3.313 -32.478 1.00 45.19 165 GLY A CA 1
ATOM 1179 C C . GLY A 1 165 ? 22.194 -2.832 -31.094 1.00 45.19 165 GLY A C 1
ATOM 1180 O O . GLY A 1 165 ? 22.973 -2.851 -30.145 1.00 45.19 165 GLY A O 1
ATOM 1181 N N . TYR A 1 166 ? 20.926 -2.443 -30.938 1.00 44.47 166 TYR A N 1
ATOM 1182 C CA . TYR A 1 166 ? 20.419 -1.858 -29.687 1.00 44.47 166 TYR A CA 1
ATOM 1183 C C . TYR A 1 166 ? 20.098 -2.930 -28.635 1.00 44.47 166 TYR A C 1
ATOM 1185 O O . TYR A 1 166 ? 20.398 -2.755 -27.456 1.00 44.47 166 TYR A O 1
ATOM 1193 N N . LEU A 1 167 ? 19.553 -4.079 -29.049 1.00 45.59 167 LEU A N 1
ATOM 1194 C CA . LEU A 1 167 ? 19.337 -5.226 -28.155 1.00 45.59 167 LEU A CA 1
ATOM 1195 C C . LEU A 1 167 ? 20.668 -5.877 -27.730 1.00 45.59 167 LEU A C 1
ATOM 1197 O O . LEU A 1 167 ? 20.808 -6.248 -26.563 1.00 45.59 167 LEU A O 1
ATOM 1201 N N . HIS A 1 168 ? 21.669 -5.930 -28.626 1.00 47.91 168 HIS A N 1
ATOM 1202 C CA . HIS A 1 168 ? 23.040 -6.357 -28.292 1.00 47.91 168 HIS A CA 1
ATOM 1203 C C . HIS A 1 168 ? 23.691 -5.475 -27.220 1.00 47.91 168 HIS A C 1
ATOM 1205 O O . HIS A 1 168 ? 24.434 -5.985 -26.380 1.00 47.91 168 HIS A O 1
ATOM 1211 N N . TYR A 1 169 ? 23.414 -4.168 -27.259 1.00 43.44 169 TYR A N 1
ATOM 1212 C CA . TYR A 1 169 ? 23.959 -3.180 -26.330 1.00 43.44 169 TYR A CA 1
ATOM 1213 C C . TYR A 1 169 ? 23.299 -3.251 -24.942 1.00 43.44 169 TYR A C 1
ATOM 1215 O O . TYR A 1 169 ? 23.994 -3.167 -23.935 1.00 43.44 169 TYR A O 1
ATOM 1223 N N . TYR A 1 170 ? 21.979 -3.476 -24.868 1.00 44.41 170 TYR A N 1
ATOM 1224 C CA . TYR A 1 170 ? 21.251 -3.502 -23.589 1.00 44.41 170 TYR A CA 1
ATOM 1225 C C . TYR A 1 170 ? 21.309 -4.837 -22.834 1.00 44.41 170 TYR A C 1
ATOM 1227 O O . TYR A 1 170 ? 21.247 -4.830 -21.606 1.00 44.41 170 TYR A O 1
ATOM 1235 N N . PHE A 1 171 ? 21.411 -5.976 -23.529 1.00 46.84 171 PHE A N 1
ATOM 1236 C CA . PHE A 1 171 ? 21.284 -7.296 -22.889 1.00 46.84 171 PHE A CA 1
ATOM 1237 C C . PHE A 1 171 ? 22.564 -8.124 -22.833 1.00 46.84 171 PHE A C 1
ATOM 1239 O O . PHE A 1 171 ? 22.502 -9.266 -22.387 1.00 46.84 171 PHE A O 1
ATOM 1246 N N . GLY A 1 172 ? 23.719 -7.567 -23.213 1.00 41.88 172 GLY A N 1
ATOM 1247 C CA . GLY A 1 172 ? 25.007 -8.239 -23.029 1.00 41.88 172 GLY A CA 1
ATOM 1248 C C . GLY A 1 172 ? 25.047 -9.595 -23.738 1.00 41.88 172 GLY A C 1
ATOM 1249 O O . GLY A 1 172 ? 24.821 -10.649 -23.149 1.00 41.88 172 GLY A O 1
ATOM 1250 N N . SER A 1 173 ? 25.335 -9.556 -25.032 1.00 49.41 173 SER A N 1
ATOM 1251 C CA . SER A 1 173 ? 25.506 -10.723 -25.898 1.00 49.41 173 SER A CA 1
ATOM 1252 C C . SER A 1 173 ? 26.385 -11.824 -25.286 1.00 49.41 173 SER A C 1
ATOM 1254 O O . SER A 1 173 ? 27.606 -11.710 -25.294 1.00 49.41 173 SER A O 1
ATOM 1256 N N . ARG A 1 174 ? 25.767 -12.923 -24.817 1.00 43.84 174 ARG A N 1
ATOM 1257 C CA . ARG A 1 174 ? 26.383 -14.272 -24.803 1.00 43.84 174 ARG A CA 1
ATOM 1258 C C . ARG A 1 174 ? 25.431 -15.463 -25.018 1.00 43.84 174 ARG A C 1
ATOM 1260 O O . ARG A 1 174 ? 25.950 -16.565 -25.125 1.00 43.84 174 ARG A O 1
ATOM 1267 N N . TYR A 1 175 ? 24.098 -15.307 -25.104 1.00 43.66 175 TYR A N 1
ATOM 1268 C CA . TYR A 1 175 ? 23.206 -16.489 -25.040 1.00 43.66 175 TYR A CA 1
ATOM 1269 C C . TYR A 1 175 ? 21.937 -16.523 -25.908 1.00 43.66 175 TYR A C 1
ATOM 1271 O O . TYR A 1 175 ? 21.157 -17.457 -25.749 1.00 43.66 175 TYR A O 1
ATOM 1279 N N . ILE A 1 176 ? 21.676 -15.573 -26.811 1.00 49.50 176 ILE A N 1
ATOM 1280 C CA . ILE A 1 176 ? 20.374 -15.546 -27.506 1.00 49.50 176 ILE A CA 1
ATOM 1281 C C . ILE A 1 176 ? 20.525 -15.876 -28.992 1.00 49.50 176 ILE A C 1
ATOM 1283 O O . ILE A 1 176 ? 20.331 -15.035 -29.857 1.00 49.50 176 ILE A O 1
ATOM 1287 N N . GLU A 1 177 ? 20.806 -17.148 -29.278 1.00 47.09 177 GLU A N 1
ATOM 1288 C CA . GLU A 1 177 ? 20.462 -17.801 -30.556 1.00 47.09 177 GLU A CA 1
ATOM 1289 C C . GLU A 1 177 ? 18.976 -18.226 -30.543 1.00 47.09 177 GLU A C 1
ATOM 1291 O O . GLU A 1 177 ? 18.603 -19.351 -30.868 1.00 47.09 177 GLU A O 1
ATOM 1296 N N . GLY A 1 178 ? 18.102 -17.340 -30.064 1.00 54.69 178 GLY A N 1
ATOM 1297 C CA . GLY A 1 178 ? 16.661 -17.557 -30.044 1.00 54.69 178 GLY A CA 1
ATOM 1298 C C . GLY A 1 178 ? 16.032 -16.961 -31.295 1.00 54.69 178 GLY A C 1
ATOM 1299 O O . GLY A 1 178 ? 16.292 -15.806 -31.612 1.00 54.69 178 GLY A O 1
ATOM 1300 N N . SER A 1 179 ? 15.179 -17.730 -31.979 1.00 58.84 179 SER A N 1
ATOM 1301 C CA . SER A 1 179 ? 14.290 -17.224 -33.037 1.00 58.84 179 SER A CA 1
ATOM 1302 C C . SER A 1 179 ? 13.662 -15.891 -32.610 1.00 58.84 179 SER A C 1
ATOM 1304 O O . SER A 1 179 ? 13.073 -15.809 -31.531 1.00 58.84 179 SER A O 1
ATOM 1306 N N . GLU A 1 180 ? 13.758 -14.852 -33.444 1.00 61.06 180 GLU A N 1
ATOM 1307 C CA . GLU A 1 180 ? 13.210 -13.509 -33.178 1.00 61.06 180 GLU A CA 1
ATOM 1308 C C . GLU A 1 180 ? 11.722 -13.549 -32.768 1.00 61.06 180 GLU A C 1
ATOM 1310 O O . GLU A 1 180 ? 11.245 -12.736 -31.969 1.00 61.06 180 GLU A O 1
ATOM 1315 N N . ALA A 1 181 ? 10.991 -14.567 -33.238 1.00 62.44 181 ALA A N 1
ATOM 1316 C CA . ALA A 1 181 ? 9.608 -14.831 -32.859 1.00 62.44 181 ALA A CA 1
ATOM 1317 C C . ALA A 1 181 ? 9.439 -15.227 -31.377 1.00 62.44 181 ALA A C 1
ATOM 1319 O O . ALA A 1 181 ? 8.440 -14.858 -30.755 1.00 62.44 181 ALA A O 1
ATOM 1320 N N . ALA A 1 182 ? 10.406 -15.935 -30.785 1.00 64.31 182 ALA A N 1
ATOM 1321 C CA . ALA A 1 182 ? 10.378 -16.345 -29.381 1.00 64.31 182 ALA A CA 1
ATOM 1322 C C . ALA A 1 182 ? 10.572 -15.152 -28.427 1.00 64.31 182 ALA A C 1
ATOM 1324 O O . ALA A 1 182 ? 9.861 -15.047 -27.426 1.00 64.31 182 ALA A O 1
ATOM 1325 N N . MET A 1 183 ? 11.463 -14.210 -28.762 1.00 67.12 183 MET A N 1
ATOM 1326 C CA . MET A 1 183 ? 11.623 -12.961 -27.999 1.00 67.12 183 MET A CA 1
ATOM 1327 C C . MET A 1 183 ? 10.391 -12.058 -28.109 1.00 67.12 183 MET A C 1
ATOM 1329 O O . MET A 1 183 ? 9.945 -11.506 -27.101 1.00 67.12 183 MET A O 1
ATOM 1333 N N . GLY A 1 184 ? 9.801 -11.944 -29.304 1.00 68.56 184 GLY A N 1
ATOM 1334 C CA . GLY A 1 184 ? 8.555 -11.200 -29.496 1.00 68.56 184 GLY A CA 1
ATOM 1335 C C . GLY A 1 184 ? 7.401 -11.764 -28.660 1.00 68.56 184 GLY A C 1
ATOM 1336 O O . GLY A 1 184 ? 6.678 -11.007 -28.011 1.00 68.56 184 GLY A O 1
ATOM 1337 N N . LEU A 1 185 ? 7.258 -13.093 -28.612 1.00 71.75 185 LEU A N 1
ATOM 1338 C CA . LEU A 1 185 ? 6.233 -13.760 -27.805 1.00 71.75 185 LEU A CA 1
ATOM 1339 C C . LEU A 1 185 ? 6.464 -13.566 -26.299 1.00 71.75 185 LEU A C 1
ATOM 1341 O O . LEU A 1 185 ? 5.511 -13.298 -25.565 1.00 71.75 185 LEU A O 1
ATOM 1345 N N . LEU A 1 186 ? 7.719 -13.631 -25.844 1.00 77.56 186 LEU A N 1
ATOM 1346 C CA . LEU A 1 186 ? 8.076 -13.372 -24.448 1.00 77.56 186 LEU A CA 1
ATOM 1347 C C . LEU A 1 186 ? 7.731 -11.935 -24.033 1.00 77.56 186 LEU A C 1
ATOM 1349 O O . L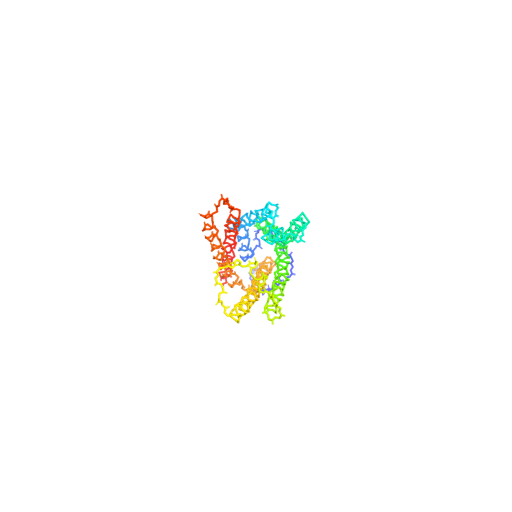EU A 1 186 ? 7.118 -11.740 -22.986 1.00 77.56 186 LEU A O 1
ATOM 1353 N N . LEU A 1 187 ? 8.052 -10.932 -24.856 1.00 75.19 187 LEU A N 1
ATOM 1354 C CA . LEU A 1 187 ? 7.723 -9.533 -24.558 1.00 75.19 187 LEU A CA 1
ATOM 1355 C C . LEU A 1 187 ? 6.208 -9.278 -24.507 1.00 75.19 187 LEU A C 1
ATOM 1357 O O . LEU A 1 187 ? 5.736 -8.544 -23.635 1.00 75.19 187 LEU A O 1
ATOM 1361 N N . VAL A 1 188 ? 5.428 -9.910 -25.392 1.00 78.38 188 VAL A N 1
ATOM 1362 C CA . VAL A 1 188 ? 3.956 -9.848 -25.342 1.00 78.38 188 VAL A CA 1
ATOM 1363 C C . VAL A 1 188 ? 3.437 -10.454 -24.037 1.00 78.38 188 VAL A C 1
ATOM 1365 O O . VAL A 1 188 ? 2.612 -9.838 -23.360 1.00 78.38 188 VAL A O 1
ATOM 1368 N N . LEU A 1 189 ? 3.954 -11.619 -23.640 1.00 81.81 189 LEU A N 1
ATOM 1369 C CA . LEU A 1 189 ? 3.573 -12.283 -22.393 1.00 81.81 189 LEU A CA 1
ATOM 1370 C C . LEU A 1 189 ? 3.915 -11.427 -21.163 1.00 81.81 189 LEU A C 1
ATOM 1372 O O . LEU A 1 189 ? 3.066 -11.250 -20.289 1.00 81.81 189 LEU A O 1
ATOM 1376 N N . VAL A 1 190 ? 5.106 -10.825 -21.121 1.00 82.06 190 VAL A N 1
ATOM 1377 C CA . VAL A 1 190 ? 5.510 -9.897 -20.049 1.00 82.06 190 VAL A CA 1
ATOM 1378 C C . VAL A 1 190 ? 4.578 -8.685 -19.991 1.00 82.06 190 VAL A C 1
ATOM 1380 O O . VAL A 1 190 ? 4.125 -8.313 -18.910 1.00 82.06 190 VAL A O 1
ATOM 1383 N N . THR A 1 191 ? 4.216 -8.108 -21.139 1.00 79.25 191 THR A N 1
ATOM 1384 C CA . THR A 1 191 ? 3.309 -6.948 -21.202 1.00 79.25 191 THR A CA 1
ATOM 1385 C C . THR A 1 191 ? 1.914 -7.285 -20.661 1.00 79.25 191 THR A C 1
ATOM 1387 O O . THR A 1 191 ? 1.341 -6.507 -19.894 1.00 79.25 191 THR A O 1
ATOM 1390 N N . LEU A 1 192 ? 1.379 -8.466 -20.996 1.00 84.19 192 LEU A N 1
ATOM 1391 C CA . LEU A 1 192 ? 0.096 -8.944 -20.465 1.00 84.19 192 LEU A CA 1
ATOM 1392 C C . LEU A 1 192 ? 0.147 -9.166 -18.948 1.00 84.19 192 LEU A C 1
ATOM 1394 O O . LEU A 1 192 ? -0.788 -8.784 -18.240 1.00 84.19 192 LEU A O 1
ATOM 1398 N N . ILE A 1 193 ? 1.245 -9.729 -18.436 1.00 86.88 193 ILE A N 1
ATOM 1399 C CA . ILE A 1 193 ? 1.453 -9.892 -16.992 1.00 86.88 193 ILE A CA 1
ATOM 1400 C C . ILE A 1 193 ? 1.510 -8.524 -16.303 1.00 86.88 193 ILE A C 1
ATOM 1402 O O . ILE A 1 193 ? 0.836 -8.329 -15.292 1.00 86.88 193 ILE A O 1
ATOM 1406 N N . CYS A 1 194 ? 2.243 -7.553 -16.855 1.00 81.75 194 CYS A N 1
ATOM 1407 C CA . CYS A 1 194 ? 2.296 -6.194 -16.311 1.00 81.75 194 CYS A CA 1
ATOM 1408 C C . CYS A 1 194 ? 0.903 -5.551 -16.234 1.00 81.75 194 CYS A C 1
ATOM 1410 O O . CYS A 1 194 ? 0.546 -5.001 -15.191 1.00 81.75 194 CYS A O 1
ATOM 1412 N N . LEU A 1 195 ? 0.084 -5.673 -17.285 1.00 83.69 195 LEU A N 1
ATOM 1413 C CA . LEU A 1 195 ? -1.301 -5.185 -17.277 1.00 83.69 195 LEU A CA 1
ATOM 1414 C C . LEU A 1 195 ? -2.147 -5.855 -16.187 1.00 83.69 195 LEU A C 1
ATOM 1416 O O . LEU A 1 195 ? -2.878 -5.171 -15.465 1.00 83.69 195 LEU A O 1
ATOM 1420 N N . ALA A 1 196 ? -2.021 -7.175 -16.028 1.00 87.00 196 ALA A N 1
ATOM 1421 C CA . ALA A 1 196 ? -2.724 -7.911 -14.981 1.00 87.00 196 ALA A CA 1
ATOM 1422 C C . ALA A 1 196 ? -2.309 -7.443 -13.575 1.00 87.00 196 ALA A C 1
ATOM 1424 O O . ALA A 1 196 ? -3.169 -7.234 -12.717 1.00 87.00 196 ALA A O 1
ATOM 1425 N N . VAL A 1 197 ? -1.011 -7.216 -13.346 1.00 87.00 197 VAL A N 1
ATOM 1426 C CA . VAL A 1 197 ? -0.479 -6.718 -12.067 1.00 87.00 197 VAL A CA 1
ATOM 1427 C C . VAL A 1 197 ? -0.990 -5.307 -11.761 1.00 87.00 197 VAL A C 1
ATOM 1429 O O . VAL A 1 197 ? -1.440 -5.056 -10.641 1.00 87.00 197 VAL A O 1
ATOM 1432 N N . VAL A 1 198 ? -0.998 -4.400 -12.743 1.00 86.88 198 VAL A N 1
ATOM 1433 C CA . VAL A 1 198 ? -1.537 -3.036 -12.579 1.00 86.88 198 VAL A CA 1
ATOM 1434 C C . VAL A 1 198 ? -3.034 -3.075 -12.258 1.00 86.88 198 VAL A C 1
ATOM 1436 O O . VAL A 1 198 ? -3.486 -2.406 -11.323 1.00 86.88 198 VAL A O 1
ATOM 1439 N N . GLY A 1 199 ? -3.806 -3.902 -12.971 1.00 86.19 199 GLY A N 1
ATOM 1440 C CA . GLY A 1 199 ? -5.233 -4.094 -12.698 1.00 86.19 199 GLY A CA 1
ATOM 1441 C C . GLY A 1 199 ? -5.491 -4.632 -11.287 1.00 86.19 199 GLY A C 1
ATOM 1442 O O . GLY A 1 199 ? -6.351 -4.121 -10.564 1.00 86.19 199 GLY A O 1
ATOM 1443 N N . LEU A 1 200 ? -4.700 -5.614 -10.851 1.00 89.31 200 LEU A N 1
ATOM 1444 C CA . LEU A 1 200 ? -4.787 -6.176 -9.504 1.00 89.31 200 LEU A CA 1
ATOM 1445 C C . LEU A 1 200 ? -4.458 -5.132 -8.424 1.00 89.31 200 LEU A C 1
ATOM 1447 O O . LEU A 1 200 ? -5.177 -5.036 -7.425 1.00 89.31 200 LEU A O 1
ATOM 1451 N N . ALA A 1 201 ? -3.422 -4.316 -8.639 1.00 86.62 201 ALA A N 1
ATOM 1452 C CA . ALA A 1 201 ? -3.036 -3.232 -7.736 1.00 86.62 201 ALA A CA 1
ATOM 1453 C C . ALA A 1 201 ? -4.142 -2.168 -7.602 1.00 86.62 201 ALA A C 1
ATOM 1455 O O . ALA A 1 201 ? -4.434 -1.709 -6.493 1.00 86.62 201 ALA A O 1
ATOM 1456 N N . ALA A 1 202 ? -4.824 -1.829 -8.701 1.00 87.69 202 ALA A N 1
ATOM 1457 C CA . ALA A 1 202 ? -5.967 -0.916 -8.675 1.00 87.69 202 ALA A CA 1
ATOM 1458 C C . ALA A 1 202 ? -7.141 -1.488 -7.857 1.00 87.69 202 ALA A C 1
ATOM 1460 O O . ALA A 1 202 ? -7.710 -0.793 -7.008 1.00 87.69 202 ALA A O 1
ATOM 1461 N N . VAL A 1 203 ? -7.470 -2.775 -8.038 1.00 90.69 203 VAL A N 1
ATOM 1462 C CA . VAL A 1 203 ? -8.509 -3.453 -7.239 1.00 90.69 203 VAL A CA 1
ATOM 1463 C C . VAL A 1 203 ? -8.129 -3.485 -5.757 1.00 90.69 203 VAL A C 1
ATOM 1465 O O . VAL A 1 203 ? -8.978 -3.227 -4.898 1.00 90.69 203 VAL A O 1
ATOM 1468 N N . TYR A 1 204 ? -6.864 -3.760 -5.442 1.00 91.12 204 TYR A N 1
ATOM 1469 C CA . TYR A 1 204 ? -6.339 -3.726 -4.079 1.00 91.12 204 TYR A CA 1
ATOM 1470 C C . TYR A 1 204 ? -6.547 -2.353 -3.416 1.00 91.12 204 TYR A C 1
ATOM 1472 O O . TYR A 1 204 ? -7.180 -2.278 -2.356 1.00 91.12 204 TYR A O 1
ATOM 1480 N N . LEU A 1 205 ? -6.130 -1.262 -4.068 1.00 88.69 205 LEU A N 1
ATOM 1481 C CA . LEU A 1 205 ? -6.299 0.098 -3.539 1.00 88.69 205 LEU A CA 1
ATOM 1482 C C . LEU A 1 205 ? -7.772 0.494 -3.400 1.00 88.69 205 LEU A C 1
ATOM 1484 O O . LEU A 1 205 ? -8.165 1.064 -2.379 1.00 88.69 205 LEU A O 1
ATOM 1488 N N . ALA A 1 206 ? -8.627 0.113 -4.352 1.00 89.44 206 ALA A N 1
ATOM 1489 C CA . ALA A 1 206 ? -10.067 0.342 -4.251 1.00 89.44 206 ALA A CA 1
ATOM 1490 C C . ALA A 1 206 ? -10.679 -0.353 -3.016 1.00 89.44 206 ALA A C 1
ATOM 1492 O O . ALA A 1 206 ? -11.533 0.214 -2.320 1.00 89.44 206 ALA A O 1
ATOM 1493 N N . LYS A 1 207 ? -10.231 -1.575 -2.694 1.00 91.25 207 LYS A N 1
ATOM 1494 C CA . LYS A 1 207 ? -10.671 -2.307 -1.492 1.00 91.25 207 LYS A CA 1
ATOM 1495 C C . LYS A 1 207 ? -10.089 -1.716 -0.203 1.00 91.25 207 LYS A C 1
ATOM 1497 O O . LYS A 1 207 ? -10.792 -1.728 0.815 1.00 91.25 207 LYS A O 1
ATOM 1502 N N . ALA A 1 208 ? -8.875 -1.167 -0.236 1.00 88.50 208 ALA A N 1
ATOM 1503 C CA . ALA A 1 208 ? -8.275 -0.446 0.888 1.00 88.50 208 ALA A CA 1
ATOM 1504 C C . ALA A 1 208 ? -9.065 0.835 1.214 1.00 88.50 208 ALA A C 1
ATOM 1506 O O . ALA A 1 208 ? -9.508 1.018 2.350 1.00 88.50 208 ALA A O 1
ATOM 1507 N N . ILE A 1 209 ? -9.379 1.647 0.197 1.00 90.88 209 ILE A N 1
ATOM 1508 C CA . ILE A 1 209 ? -10.216 2.852 0.331 1.00 90.88 209 ILE A CA 1
ATOM 1509 C C . ILE A 1 209 ? -11.602 2.499 0.881 1.00 90.88 209 ILE A C 1
ATOM 1511 O O . ILE A 1 209 ? -12.111 3.155 1.794 1.00 90.88 209 ILE A O 1
ATOM 1515 N N . ARG A 1 210 ? -12.221 1.432 0.357 1.00 90.31 210 ARG A N 1
ATOM 1516 C CA . ARG A 1 210 ? -13.518 0.956 0.856 1.00 90.31 210 ARG A CA 1
ATOM 1517 C C . ARG A 1 210 ? -13.447 0.550 2.327 1.00 90.31 210 ARG A C 1
ATOM 1519 O O . ARG A 1 210 ? -14.379 0.848 3.064 1.00 90.31 210 ARG A O 1
ATOM 1526 N N . THR A 1 211 ? -12.362 -0.093 2.748 1.00 88.38 211 THR A N 1
ATOM 1527 C CA . THR A 1 211 ? -12.138 -0.474 4.149 1.00 88.38 211 THR A CA 1
ATOM 1528 C C . THR A 1 211 ? -12.027 0.758 5.044 1.00 88.38 211 THR A C 1
ATOM 1530 O O . THR A 1 211 ? -12.728 0.828 6.050 1.00 88.38 211 THR A O 1
ATOM 1533 N N . GLY A 1 212 ? -11.265 1.775 4.632 1.00 87.50 212 GLY A N 1
ATOM 1534 C CA . GLY A 1 212 ? -11.203 3.056 5.344 1.00 87.50 212 GLY A CA 1
ATOM 1535 C C . GLY A 1 212 ? -12.572 3.733 5.480 1.00 87.50 212 GLY A C 1
ATOM 1536 O O . GLY A 1 212 ? -12.924 4.190 6.564 1.00 87.50 212 GLY A O 1
ATOM 1537 N N . ASN A 1 213 ? -13.392 3.727 4.422 1.00 89.69 213 ASN A N 1
ATOM 1538 C CA . ASN A 1 213 ? -14.754 4.274 4.484 1.00 89.69 213 ASN A CA 1
ATOM 1539 C C . ASN A 1 213 ? -15.654 3.488 5.455 1.00 89.69 213 ASN A C 1
ATOM 1541 O O . ASN A 1 213 ? -16.437 4.101 6.170 1.00 89.69 213 ASN A O 1
ATOM 1545 N N . VAL A 1 214 ? -15.543 2.154 5.506 1.00 87.75 214 VAL A N 1
ATOM 1546 C CA . VAL A 1 214 ? -16.300 1.331 6.468 1.00 87.75 214 VAL A CA 1
ATOM 1547 C C . VAL A 1 214 ? -15.908 1.682 7.900 1.00 87.75 214 VAL A C 1
ATOM 1549 O O . VAL A 1 214 ? -16.787 1.908 8.724 1.00 87.75 214 VAL A O 1
ATOM 1552 N N . VAL A 1 215 ? -14.609 1.787 8.190 1.00 87.69 215 VAL A N 1
ATOM 1553 C CA . VAL A 1 215 ? -14.125 2.167 9.526 1.00 87.69 215 VAL A CA 1
ATOM 1554 C C . VAL A 1 215 ? -14.581 3.581 9.895 1.00 87.69 215 VAL A C 1
ATOM 1556 O O . VAL A 1 215 ? -15.099 3.790 10.989 1.00 87.69 215 VAL A O 1
ATOM 1559 N N . ALA A 1 216 ? -14.483 4.537 8.968 1.00 87.56 216 ALA A N 1
ATOM 1560 C CA . ALA A 1 216 ? -14.973 5.897 9.183 1.00 87.56 216 ALA A CA 1
ATOM 1561 C C . ALA A 1 216 ? -16.488 5.933 9.438 1.00 87.56 216 ALA A C 1
ATOM 1563 O O . ALA A 1 216 ? -16.957 6.711 10.269 1.00 87.56 216 ALA A O 1
ATOM 1564 N N . ASN A 1 217 ? -17.254 5.081 8.757 1.00 87.19 217 ASN A N 1
ATOM 1565 C CA . ASN A 1 217 ? -18.691 5.002 8.959 1.00 87.19 217 ASN A CA 1
ATOM 1566 C C . ASN A 1 217 ? -19.056 4.390 10.314 1.00 87.19 217 ASN A C 1
ATOM 1568 O O . ASN A 1 217 ? -19.967 4.890 10.967 1.00 87.19 217 ASN A O 1
ATOM 1572 N N . ILE A 1 218 ? -18.305 3.385 10.778 1.00 86.00 218 ILE A N 1
ATOM 1573 C CA . ILE A 1 218 ? -18.463 2.832 12.131 1.00 86.00 218 ILE A CA 1
ATOM 1574 C C . ILE A 1 218 ? -18.193 3.915 13.181 1.00 86.00 218 ILE A C 1
ATOM 1576 O O . ILE A 1 218 ? -18.959 4.027 14.133 1.00 86.00 218 ILE A O 1
ATOM 1580 N N . CYS A 1 219 ? -17.165 4.753 12.999 1.00 84.75 219 CYS A N 1
ATOM 1581 C CA . CYS A 1 219 ? -16.938 5.887 13.899 1.00 84.75 219 CYS A CA 1
ATOM 1582 C C . CYS A 1 219 ? -18.146 6.835 13.927 1.00 84.75 219 CYS A C 1
ATOM 1584 O O . CYS A 1 219 ? -18.590 7.220 15.001 1.00 84.75 219 CYS A O 1
ATOM 1586 N N . ARG A 1 220 ? -18.714 7.179 12.765 1.00 84.94 220 ARG A N 1
ATOM 1587 C CA . ARG A 1 220 ? -19.811 8.159 12.669 1.00 84.94 220 ARG A CA 1
ATOM 1588 C C . ARG A 1 220 ? -21.160 7.642 13.157 1.00 84.94 220 ARG A C 1
ATOM 1590 O O . ARG A 1 220 ? -21.900 8.396 13.768 1.00 84.94 220 ARG A O 1
ATOM 1597 N N . THR A 1 221 ? -21.486 6.393 12.848 1.00 82.44 221 THR A N 1
ATOM 1598 C CA . THR A 1 221 ? -22.848 5.853 13.004 1.00 82.44 221 THR A CA 1
ATOM 1599 C C . THR A 1 221 ? -22.951 4.774 14.077 1.00 82.44 221 THR A C 1
ATOM 1601 O O . THR A 1 221 ? -24.051 4.443 14.501 1.00 82.44 221 THR A O 1
ATOM 1604 N N . GLY A 1 222 ? -21.831 4.186 14.508 1.00 77.19 222 GLY A N 1
ATOM 1605 C CA . GLY A 1 222 ? -21.821 3.037 15.417 1.00 77.19 222 GLY A CA 1
ATOM 1606 C C . GLY A 1 222 ? -22.123 1.689 14.754 1.00 77.19 222 GLY A C 1
ATOM 1607 O O . GLY A 1 222 ? -21.951 0.644 15.390 1.00 77.19 222 GLY A O 1
ATOM 1608 N N . TRP A 1 223 ? -22.502 1.673 13.472 1.00 78.25 223 TRP A N 1
ATOM 1609 C CA . TRP A 1 223 ? -22.927 0.462 12.772 1.00 78.25 223 TRP A CA 1
ATOM 1610 C C . TRP A 1 223 ? -22.070 0.171 11.528 1.00 78.25 223 TRP A C 1
ATOM 1612 O O . TRP A 1 223 ? -21.757 1.067 10.741 1.00 78.25 223 TRP A O 1
ATOM 1622 N N . PRO A 1 224 ? -21.651 -1.092 11.319 1.00 75.31 224 PRO A N 1
ATOM 1623 C CA . PRO A 1 224 ? -20.928 -1.479 10.117 1.00 75.31 224 PRO A CA 1
ATOM 1624 C C . PRO A 1 224 ? -21.898 -1.705 8.949 1.00 75.31 224 PRO A C 1
ATOM 1626 O O . PRO A 1 224 ? -22.501 -2.773 8.838 1.00 75.31 224 PRO A O 1
ATOM 1629 N N . ASP A 1 225 ? -21.974 -0.751 8.018 1.00 71.62 225 ASP A N 1
ATOM 1630 C CA . ASP A 1 225 ? -22.775 -0.885 6.785 1.00 71.62 225 ASP A CA 1
ATOM 1631 C C . ASP A 1 225 ? -22.367 -2.096 5.935 1.00 71.62 225 ASP A C 1
ATOM 1633 O O . ASP A 1 225 ? -23.174 -2.696 5.223 1.00 71.62 225 ASP A O 1
ATOM 1637 N N . LYS A 1 226 ? -21.070 -2.431 5.934 1.00 76.44 226 LYS A N 1
ATOM 1638 C CA . LYS A 1 226 ? -20.469 -3.434 5.045 1.00 76.44 226 LYS A CA 1
ATOM 1639 C C . LYS A 1 226 ? -19.407 -4.235 5.793 1.00 76.44 226 LYS A C 1
ATOM 1641 O O . LYS A 1 226 ? -18.660 -3.693 6.601 1.00 76.44 226 LYS A O 1
ATOM 1646 N N . LYS A 1 227 ? -19.297 -5.531 5.479 1.00 79.56 227 LYS A N 1
ATOM 1647 C CA . LYS A 1 227 ? -18.230 -6.394 6.012 1.00 79.56 227 LYS A CA 1
ATOM 1648 C C . LYS A 1 227 ? -16.858 -5.923 5.508 1.00 79.56 227 LYS A C 1
ATOM 1650 O O . LYS A 1 227 ? -16.717 -5.552 4.339 1.00 79.56 227 LYS A O 1
ATOM 1655 N N . LEU A 1 228 ? -15.845 -5.995 6.374 1.00 82.44 228 LEU A N 1
ATOM 1656 C CA . LEU A 1 228 ? -14.447 -5.762 6.000 1.00 82.44 228 LEU A CA 1
ATOM 1657 C C . LEU A 1 228 ? -13.979 -6.803 4.969 1.00 82.44 228 LEU A C 1
ATOM 1659 O O . LEU A 1 228 ? -14.263 -8.000 5.095 1.00 82.44 228 LEU A O 1
ATOM 1663 N N . SER A 1 229 ? -13.272 -6.332 3.939 1.00 86.38 229 SER A N 1
ATOM 1664 C CA . SER A 1 229 ? -12.884 -7.133 2.775 1.00 86.38 229 SER A CA 1
ATOM 1665 C C . SER A 1 229 ? -11.801 -8.154 3.130 1.00 86.38 229 SER A C 1
ATOM 1667 O O . SER A 1 229 ? -10.660 -7.780 3.386 1.00 86.38 229 SER A O 1
ATOM 1669 N N . MET A 1 230 ? -12.126 -9.450 3.075 1.00 86.19 230 MET A N 1
ATOM 1670 C CA . MET A 1 230 ? -11.138 -10.518 3.292 1.00 86.19 230 MET A CA 1
ATOM 1671 C C . MET A 1 230 ? -10.076 -10.554 2.186 1.00 86.19 230 MET A C 1
ATOM 1673 O O . MET A 1 230 ? -8.920 -10.845 2.459 1.00 86.19 230 MET A O 1
ATOM 1677 N N . PHE A 1 231 ? -10.441 -10.143 0.968 1.00 87.12 231 PHE A N 1
ATOM 1678 C CA . PHE A 1 231 ? -9.501 -9.970 -0.140 1.00 87.12 231 PHE A CA 1
ATOM 1679 C C . PHE A 1 231 ? -8.357 -9.004 0.199 1.00 87.12 231 PHE A C 1
ATOM 1681 O O . PHE A 1 231 ? -7.220 -9.277 -0.154 1.00 87.12 231 PHE A O 1
ATOM 1688 N N . LEU A 1 232 ? -8.639 -7.900 0.909 1.00 87.00 232 LEU A N 1
ATOM 1689 C CA . LEU A 1 232 ? -7.599 -6.935 1.291 1.00 87.00 232 LEU A CA 1
ATOM 1690 C C . LEU A 1 232 ? -6.585 -7.583 2.241 1.00 87.00 232 LEU A C 1
ATOM 1692 O O . LEU A 1 232 ? -5.384 -7.436 2.061 1.00 87.00 232 LEU A O 1
ATOM 1696 N N . ILE A 1 233 ? -7.089 -8.334 3.223 1.00 88.25 233 ILE A N 1
ATOM 1697 C CA . ILE A 1 233 ? -6.270 -9.034 4.216 1.00 88.25 233 ILE A CA 1
ATOM 1698 C C . ILE A 1 233 ? -5.384 -10.080 3.529 1.00 88.25 233 ILE A C 1
ATOM 1700 O O . ILE A 1 233 ? -4.182 -10.109 3.767 1.00 88.25 233 ILE A O 1
ATOM 1704 N N . VAL A 1 234 ? -5.960 -10.901 2.644 1.00 90.75 234 VAL A N 1
ATOM 1705 C CA . VAL A 1 234 ? -5.206 -11.915 1.888 1.00 90.75 234 VAL A CA 1
ATOM 1706 C C . VAL A 1 234 ? -4.151 -11.259 0.995 1.00 90.75 234 VAL A C 1
ATOM 1708 O O . VAL A 1 234 ? -3.006 -11.700 0.985 1.00 90.75 234 VAL A O 1
ATOM 1711 N N . MET A 1 235 ? -4.494 -10.170 0.301 1.00 89.06 235 MET A N 1
ATOM 1712 C CA . MET A 1 235 ? -3.531 -9.449 -0.534 1.00 89.06 235 MET A CA 1
ATOM 1713 C C . MET A 1 235 ? -2.386 -8.839 0.268 1.00 89.06 235 MET A C 1
ATOM 1715 O O . MET A 1 235 ? -1.252 -8.901 -0.189 1.00 89.06 235 MET A O 1
ATOM 1719 N N . ASN A 1 236 ? -2.631 -8.327 1.475 1.00 91.12 236 ASN A N 1
ATOM 1720 C CA . ASN A 1 236 ? -1.544 -7.851 2.329 1.00 91.12 236 ASN A CA 1
ATOM 1721 C C . ASN A 1 236 ? -0.549 -8.969 2.675 1.00 91.12 236 ASN A C 1
ATOM 1723 O O . ASN A 1 236 ? 0.655 -8.730 2.663 1.00 91.12 236 ASN A O 1
ATOM 1727 N N . PHE A 1 237 ? -1.027 -10.192 2.936 1.00 90.81 237 PHE A N 1
ATOM 1728 C CA . PHE A 1 237 ? -0.140 -11.340 3.155 1.00 90.81 237 PHE A CA 1
ATOM 1729 C C . PHE A 1 237 ? 0.639 -11.728 1.894 1.00 90.81 237 PHE A C 1
ATOM 1731 O O . PHE A 1 237 ? 1.817 -12.060 1.991 1.00 90.81 237 PHE A O 1
ATOM 1738 N N . ILE A 1 238 ? 0.023 -11.631 0.712 1.00 89.75 238 ILE A N 1
ATOM 1739 C CA . ILE A 1 238 ? 0.722 -11.850 -0.564 1.00 89.75 238 ILE A CA 1
ATOM 1740 C C . ILE A 1 238 ? 1.811 -10.789 -0.765 1.00 89.75 238 ILE A C 1
ATOM 1742 O O . ILE A 1 238 ? 2.945 -11.140 -1.076 1.00 89.75 238 ILE A O 1
ATOM 1746 N N . VAL A 1 239 ? 1.509 -9.508 -0.528 1.00 88.62 239 VAL A N 1
ATOM 1747 C CA . VAL A 1 239 ? 2.485 -8.406 -0.613 1.00 88.62 239 VAL A CA 1
ATOM 1748 C C . VAL A 1 239 ? 3.644 -8.622 0.361 1.00 88.62 239 VAL A C 1
ATOM 1750 O O . VAL A 1 239 ? 4.801 -8.429 -0.007 1.00 88.62 239 VAL A O 1
ATOM 1753 N N . VAL A 1 240 ? 3.360 -9.080 1.582 1.00 90.38 240 VAL A N 1
ATOM 1754 C CA . VAL A 1 240 ? 4.396 -9.482 2.543 1.00 90.38 240 VAL A CA 1
ATOM 1755 C C . VAL A 1 240 ? 5.259 -10.613 1.983 1.00 90.38 240 VAL A C 1
ATOM 1757 O O . VAL A 1 240 ? 6.482 -10.510 2.035 1.00 90.38 240 VAL A O 1
ATOM 1760 N N . GLY A 1 241 ? 4.651 -11.654 1.412 1.00 87.19 241 GLY A N 1
ATOM 1761 C CA . GLY A 1 241 ? 5.374 -12.766 0.791 1.00 87.19 241 GLY A CA 1
ATOM 1762 C C . GLY A 1 241 ? 6.295 -12.315 -0.345 1.00 87.19 241 GLY A C 1
ATOM 1763 O O . GLY A 1 241 ? 7.461 -12.699 -0.379 1.00 87.19 241 GLY A O 1
ATOM 1764 N N . VAL A 1 242 ? 5.812 -11.440 -1.230 1.00 87.06 242 VAL A N 1
ATOM 1765 C CA . VAL A 1 242 ? 6.619 -10.873 -2.324 1.00 87.06 242 VAL A CA 1
ATOM 1766 C C . VAL A 1 242 ? 7.784 -10.043 -1.778 1.00 87.06 242 VAL A C 1
ATOM 1768 O O . VAL A 1 242 ? 8.914 -10.217 -2.222 1.00 87.06 242 VAL A O 1
ATOM 1771 N N . ASN A 1 243 ? 7.555 -9.198 -0.771 1.00 86.69 243 ASN A N 1
ATOM 1772 C CA . ASN A 1 243 ? 8.633 -8.409 -0.169 1.00 86.69 243 ASN A CA 1
ATOM 1773 C C . ASN A 1 243 ? 9.662 -9.281 0.573 1.00 86.69 243 ASN A C 1
ATOM 1775 O O . ASN A 1 243 ? 10.851 -8.966 0.554 1.00 86.69 243 ASN A O 1
ATOM 1779 N N . LEU A 1 244 ? 9.244 -10.397 1.180 1.00 87.19 244 LEU A N 1
ATOM 1780 C CA . LEU A 1 244 ? 10.162 -11.383 1.761 1.00 87.19 244 LEU A CA 1
ATOM 1781 C C . LEU A 1 244 ? 11.033 -12.051 0.690 1.00 87.19 244 LEU A C 1
ATOM 1783 O O . LEU A 1 244 ? 12.234 -12.210 0.900 1.00 87.19 244 LEU A O 1
ATOM 1787 N N . LEU A 1 245 ? 10.466 -12.384 -0.473 1.00 84.88 245 LEU A N 1
ATOM 1788 C CA . LEU A 1 245 ? 11.246 -12.885 -1.609 1.00 84.88 245 LEU A CA 1
ATOM 1789 C C . LEU A 1 245 ? 12.261 -11.843 -2.097 1.00 84.88 245 LEU A C 1
ATOM 1791 O O . LEU A 1 245 ? 13.412 -12.194 -2.354 1.00 84.88 245 LEU A O 1
ATOM 1795 N N . SER A 1 246 ? 11.881 -10.563 -2.148 1.00 81.94 246 SER A N 1
ATOM 1796 C CA . SER A 1 246 ? 12.805 -9.469 -2.476 1.00 81.94 246 SER A CA 1
ATOM 1797 C C . SER A 1 246 ? 13.955 -9.353 -1.471 1.00 81.94 246 SER A C 1
ATOM 1799 O O . SER A 1 246 ? 15.095 -9.128 -1.873 1.00 81.94 246 SER A O 1
ATOM 1801 N N . ILE A 1 247 ? 13.694 -9.558 -0.175 1.00 83.94 247 ILE A N 1
ATOM 1802 C CA . ILE A 1 247 ? 14.735 -9.603 0.866 1.00 83.94 247 ILE A CA 1
ATOM 1803 C C . ILE A 1 247 ? 15.683 -10.783 0.631 1.00 83.94 247 ILE A C 1
ATOM 1805 O O . ILE A 1 247 ? 16.896 -10.593 0.633 1.00 83.94 247 ILE A O 1
ATOM 1809 N N . LEU A 1 248 ? 15.150 -11.984 0.381 1.00 82.81 248 LEU A N 1
ATOM 1810 C CA . LEU A 1 248 ? 15.957 -13.181 0.112 1.00 82.81 248 LEU A CA 1
ATOM 1811 C C . LEU A 1 248 ? 16.829 -13.012 -1.139 1.00 82.81 248 LEU A C 1
ATOM 1813 O O . LEU A 1 248 ? 18.016 -13.339 -1.114 1.00 82.81 248 LEU A O 1
ATOM 1817 N N . SER A 1 249 ? 16.266 -12.443 -2.208 1.00 77.62 249 SER A N 1
ATOM 1818 C CA . SER A 1 249 ? 17.011 -12.106 -3.424 1.00 77.62 249 SER A CA 1
ATOM 1819 C C . SER A 1 249 ? 18.095 -11.061 -3.153 1.00 77.62 249 SER A C 1
ATOM 1821 O O . SER A 1 249 ? 19.213 -11.198 -3.650 1.00 77.62 249 SER A O 1
ATOM 1823 N N . GLY A 1 250 ? 17.791 -10.036 -2.351 1.00 74.25 250 GLY A N 1
ATOM 1824 C CA . GLY A 1 250 ? 18.760 -9.024 -1.935 1.00 74.25 250 GLY A CA 1
ATOM 1825 C C . GLY A 1 250 ? 19.929 -9.636 -1.164 1.00 74.25 250 GLY A C 1
ATOM 1826 O O . GLY A 1 250 ? 21.081 -9.366 -1.489 1.00 74.25 250 GLY A O 1
ATOM 1827 N N . ILE A 1 251 ? 19.652 -10.534 -0.214 1.00 76.06 251 ILE A N 1
ATOM 1828 C CA . ILE A 1 251 ? 20.678 -11.242 0.568 1.00 76.06 251 ILE A CA 1
ATOM 1829 C C . ILE A 1 251 ? 21.545 -12.140 -0.325 1.00 76.06 251 ILE A C 1
ATOM 1831 O O . ILE A 1 251 ? 22.770 -12.146 -0.195 1.00 76.06 251 ILE A O 1
ATOM 1835 N N . GLY A 1 252 ? 20.937 -12.848 -1.281 1.00 70.44 252 GLY A N 1
ATOM 1836 C CA . GLY A 1 252 ? 21.680 -13.605 -2.291 1.00 70.44 252 GLY A CA 1
ATOM 1837 C C . GLY A 1 252 ? 22.606 -12.719 -3.135 1.00 70.44 252 GLY A C 1
ATOM 1838 O O . GLY A 1 252 ? 23.724 -13.127 -3.450 1.00 70.44 252 GLY A O 1
ATOM 1839 N N . GLY A 1 253 ? 22.186 -11.488 -3.438 1.00 65.94 253 GLY A N 1
ATOM 1840 C CA . GLY A 1 253 ? 23.001 -10.482 -4.124 1.00 65.94 253 GLY A CA 1
ATOM 1841 C C . GLY A 1 253 ? 24.160 -9.940 -3.281 1.00 65.94 253 GLY A C 1
ATOM 1842 O O . GLY A 1 253 ? 25.261 -9.789 -3.808 1.00 65.94 253 GLY A O 1
ATOM 1843 N N . LEU A 1 254 ? 23.955 -9.727 -1.972 1.00 63.38 254 LEU A N 1
ATOM 1844 C CA . LEU A 1 254 ? 25.004 -9.270 -1.043 1.00 63.38 254 LEU A CA 1
ATOM 1845 C C . LEU A 1 254 ? 26.220 -10.201 -1.041 1.00 63.38 254 LEU A C 1
ATOM 1847 O O . LEU A 1 254 ? 27.351 -9.729 -0.999 1.00 63.38 254 LEU A O 1
ATOM 1851 N N . SER A 1 255 ? 25.995 -11.516 -1.139 1.00 61.25 255 SER A N 1
ATOM 1852 C CA . SER A 1 255 ? 27.071 -12.521 -1.148 1.00 61.25 255 SER A CA 1
ATOM 1853 C C . SER A 1 255 ? 28.018 -12.420 -2.353 1.00 61.25 255 SER A C 1
ATOM 1855 O O . SER A 1 255 ? 29.083 -13.033 -2.354 1.00 61.25 255 SER A O 1
ATOM 1857 N N . ARG A 1 256 ? 27.633 -11.654 -3.382 1.00 62.59 256 ARG A N 1
ATOM 1858 C CA . ARG A 1 256 ? 28.369 -11.485 -4.643 1.00 62.59 256 ARG A CA 1
ATOM 1859 C C . ARG A 1 256 ? 28.841 -10.045 -4.865 1.00 62.59 256 ARG A C 1
ATOM 1861 O O . ARG A 1 256 ? 29.492 -9.778 -5.871 1.00 62.59 256 ARG A O 1
ATOM 1868 N N . ALA A 1 257 ? 28.496 -9.120 -3.969 1.00 60.28 257 ALA A N 1
ATOM 1869 C CA . ALA A 1 257 ? 28.761 -7.699 -4.139 1.00 60.28 257 ALA A CA 1
ATOM 1870 C C . ALA A 1 257 ? 30.076 -7.285 -3.461 1.00 60.28 257 ALA A C 1
ATOM 1872 O O . ALA A 1 257 ? 30.303 -7.579 -2.292 1.00 60.28 257 ALA A O 1
ATOM 1873 N N . VAL A 1 258 ? 30.914 -6.541 -4.190 1.00 57.22 258 VAL A N 1
ATOM 1874 C CA . VAL A 1 258 ? 32.162 -5.950 -3.664 1.00 57.22 258 VAL A CA 1
ATOM 1875 C C . VAL A 1 258 ? 31.868 -4.802 -2.681 1.00 57.22 258 VAL A C 1
ATOM 1877 O O . VAL A 1 258 ? 32.667 -4.552 -1.789 1.00 57.22 258 VAL A O 1
ATOM 1880 N N . ASN A 1 259 ? 30.693 -4.164 -2.787 1.00 63.41 259 ASN A N 1
ATOM 1881 C CA . ASN A 1 259 ? 30.160 -3.188 -1.831 1.00 63.41 259 ASN A CA 1
ATOM 1882 C C . ASN A 1 259 ? 28.671 -3.493 -1.561 1.00 63.41 259 ASN A C 1
ATOM 1884 O O . ASN A 1 259 ? 27.827 -3.158 -2.396 1.00 63.41 259 ASN A O 1
ATOM 1888 N N . PRO A 1 260 ? 28.329 -4.175 -0.455 1.00 64.81 260 PRO A N 1
ATOM 1889 C CA . PRO A 1 260 ? 26.946 -4.526 -0.146 1.00 64.81 260 PRO A CA 1
ATOM 1890 C C . PRO A 1 260 ? 26.110 -3.294 0.238 1.00 64.81 260 PRO A C 1
ATOM 1892 O O . PRO A 1 260 ? 26.318 -2.711 1.301 1.00 64.81 260 PRO A O 1
ATOM 1895 N N . ASP A 1 261 ? 25.122 -2.929 -0.586 1.00 72.50 261 ASP A N 1
ATOM 1896 C CA . ASP A 1 261 ? 24.094 -1.957 -0.196 1.00 72.50 261 ASP A CA 1
ATOM 1897 C C . ASP A 1 261 ? 22.972 -2.652 0.594 1.00 72.50 261 ASP A C 1
ATOM 1899 O O . ASP A 1 261 ? 22.208 -3.468 0.072 1.00 72.50 261 ASP A O 1
ATOM 1903 N N . LEU A 1 262 ? 22.890 -2.336 1.887 1.00 80.38 262 LEU A N 1
ATOM 1904 C CA . LEU A 1 262 ? 21.910 -2.902 2.818 1.00 80.38 262 LEU A CA 1
ATOM 1905 C C . LEU A 1 262 ? 20.596 -2.113 2.858 1.00 80.38 262 LEU A C 1
ATOM 1907 O O . LEU A 1 262 ? 19.598 -2.613 3.390 1.00 80.38 262 LEU A O 1
ATOM 1911 N N . MET A 1 263 ? 20.567 -0.894 2.316 1.00 81.12 263 MET A N 1
ATOM 1912 C CA . MET A 1 263 ? 19.415 -0.001 2.440 1.00 81.12 263 MET A CA 1
ATOM 1913 C C . MET A 1 263 ? 18.125 -0.560 1.802 1.00 81.12 263 MET A C 1
ATOM 1915 O O . MET A 1 263 ? 17.078 -0.483 2.454 1.00 81.12 263 MET A O 1
ATOM 1919 N N . PRO A 1 264 ? 18.140 -1.208 0.613 1.00 81.38 264 PRO A N 1
ATOM 1920 C CA . PRO A 1 264 ? 16.930 -1.794 0.028 1.00 81.38 264 PRO A CA 1
ATOM 1921 C C . PRO A 1 264 ? 16.376 -2.955 0.863 1.00 81.38 264 PRO A C 1
ATOM 1923 O O . PRO A 1 264 ? 15.163 -3.128 0.992 1.00 81.38 264 PRO A O 1
ATOM 1926 N N . ILE A 1 265 ? 17.267 -3.755 1.455 1.00 84.81 265 ILE A N 1
ATOM 1927 C CA . ILE A 1 265 ? 16.895 -4.902 2.291 1.00 84.81 265 ILE A CA 1
ATOM 1928 C C . ILE A 1 265 ? 16.231 -4.410 3.575 1.00 84.81 265 ILE A C 1
ATOM 1930 O O . ILE A 1 265 ? 15.165 -4.904 3.947 1.00 84.81 265 ILE A O 1
ATOM 1934 N N . LEU A 1 266 ? 16.819 -3.395 4.213 1.00 87.50 266 LEU A N 1
ATOM 1935 C CA . LEU A 1 266 ? 16.269 -2.790 5.419 1.00 87.50 266 LEU A CA 1
ATOM 1936 C C . LEU A 1 266 ? 14.905 -2.135 5.152 1.00 87.50 266 LEU A C 1
ATOM 1938 O O . LEU A 1 266 ? 13.958 -2.366 5.905 1.00 87.50 266 LEU A O 1
ATOM 1942 N N . GLN A 1 267 ? 14.765 -1.388 4.052 1.00 89.25 267 GLN A N 1
ATOM 1943 C CA . GLN A 1 267 ? 13.493 -0.779 3.654 1.00 89.25 267 GLN A CA 1
ATOM 1944 C C . GLN A 1 267 ? 12.392 -1.831 3.454 1.00 89.25 267 GLN A C 1
ATOM 1946 O O . GLN A 1 267 ? 11.279 -1.673 3.966 1.00 89.25 267 GLN A O 1
ATOM 1951 N N . ASN A 1 268 ? 12.704 -2.927 2.755 1.00 88.31 268 ASN A N 1
ATOM 1952 C CA . ASN A 1 268 ? 11.757 -4.017 2.534 1.00 88.31 268 ASN A CA 1
ATOM 1953 C C . ASN A 1 268 ? 11.390 -4.728 3.843 1.00 88.31 268 ASN A C 1
ATOM 1955 O O . ASN A 1 268 ? 10.214 -5.024 4.056 1.00 88.31 268 ASN A O 1
ATOM 1959 N N . ALA A 1 269 ? 12.348 -4.949 4.749 1.00 90.12 269 ALA A N 1
ATOM 1960 C CA . ALA A 1 269 ? 12.088 -5.566 6.051 1.00 90.12 269 ALA A CA 1
ATOM 1961 C C . ALA A 1 269 ? 11.140 -4.717 6.914 1.00 90.12 269 ALA A C 1
ATOM 1963 O O . ALA A 1 269 ? 10.183 -5.238 7.495 1.00 90.12 269 ALA A O 1
ATOM 1964 N N . LEU A 1 270 ? 11.348 -3.397 6.940 1.00 92.69 270 LEU A N 1
ATOM 1965 C CA . LEU A 1 270 ? 10.455 -2.465 7.631 1.00 92.69 270 LEU A CA 1
ATOM 1966 C C . LEU A 1 270 ? 9.059 -2.445 6.997 1.00 92.69 270 LEU A C 1
ATOM 1968 O O . LEU A 1 270 ? 8.062 -2.495 7.714 1.00 92.69 270 LEU A O 1
ATOM 1972 N N . SER A 1 271 ? 8.974 -2.435 5.664 1.00 91.56 271 SER A N 1
ATOM 1973 C CA . SER A 1 271 ? 7.701 -2.487 4.931 1.00 91.56 271 SER A CA 1
ATOM 1974 C C . SER A 1 271 ? 6.920 -3.782 5.206 1.00 91.56 271 SER A C 1
ATOM 1976 O O . SER A 1 271 ? 5.701 -3.748 5.410 1.00 91.56 271 SER A O 1
ATOM 1978 N N . VAL A 1 272 ? 7.615 -4.922 5.296 1.00 92.38 272 VAL A N 1
ATOM 1979 C CA . VAL A 1 272 ? 7.033 -6.213 5.699 1.00 92.38 272 VAL A CA 1
ATOM 1980 C C . VAL A 1 272 ? 6.456 -6.131 7.107 1.00 92.38 272 VAL A C 1
ATOM 1982 O O . VAL A 1 272 ? 5.276 -6.438 7.299 1.00 92.38 272 VAL A O 1
ATOM 1985 N N . GLY A 1 273 ? 7.254 -5.684 8.080 1.00 91.38 273 GLY A N 1
ATOM 1986 C CA . GLY A 1 273 ? 6.801 -5.553 9.464 1.00 91.38 273 GLY A CA 1
ATOM 1987 C C . GLY A 1 273 ? 5.614 -4.595 9.590 1.00 91.38 273 GLY A C 1
ATOM 1988 O O . GLY A 1 273 ? 4.613 -4.929 10.222 1.00 91.38 273 GLY A O 1
ATOM 1989 N N . ALA A 1 274 ? 5.667 -3.455 8.897 1.00 93.12 274 ALA A N 1
ATOM 1990 C CA . ALA A 1 274 ? 4.581 -2.484 8.850 1.00 93.12 274 ALA A CA 1
ATOM 1991 C C . ALA A 1 274 ? 3.278 -3.101 8.327 1.00 93.12 274 ALA A C 1
ATOM 1993 O O . ALA A 1 274 ? 2.227 -3.018 8.972 1.00 93.12 274 ALA A O 1
ATOM 1994 N N . THR A 1 275 ? 3.360 -3.769 7.175 1.00 92.62 275 THR A N 1
ATOM 1995 C CA . THR A 1 275 ? 2.205 -4.374 6.507 1.00 92.62 275 THR A CA 1
ATOM 1996 C C . THR A 1 275 ? 1.610 -5.496 7.353 1.00 92.62 275 THR A C 1
ATOM 1998 O O . THR A 1 275 ? 0.389 -5.551 7.511 1.00 92.62 275 THR A O 1
ATOM 2001 N N . LEU A 1 276 ? 2.436 -6.351 7.966 1.00 93.12 276 LEU A N 1
ATOM 2002 C CA . LEU A 1 276 ? 1.981 -7.412 8.872 1.00 93.12 276 LEU A CA 1
ATOM 2003 C C . LEU A 1 276 ? 1.243 -6.848 10.087 1.00 93.12 276 LEU A C 1
ATOM 2005 O O . LEU A 1 276 ? 0.108 -7.241 10.359 1.00 93.12 276 LEU A O 1
ATOM 2009 N N . CYS A 1 277 ? 1.853 -5.896 10.787 1.00 92.88 277 CYS A N 1
ATOM 2010 C CA . CYS A 1 277 ? 1.294 -5.289 11.989 1.00 92.88 277 CYS A CA 1
ATOM 2011 C C . CYS A 1 277 ? -0.061 -4.604 11.732 1.00 92.88 277 CYS A C 1
ATOM 2013 O O . CYS A 1 277 ? -1.026 -4.805 12.484 1.00 92.88 277 CYS A O 1
ATOM 2015 N N . VAL A 1 278 ? -0.174 -3.853 10.632 1.00 91.00 278 VAL A N 1
ATOM 2016 C CA . VAL A 1 278 ? -1.442 -3.230 10.216 1.00 91.00 278 VAL A CA 1
ATOM 2017 C C . VAL A 1 278 ? -2.468 -4.291 9.807 1.00 91.00 278 VAL A C 1
ATOM 2019 O O . VAL A 1 278 ? -3.639 -4.190 10.173 1.00 91.00 278 VAL A O 1
ATOM 2022 N N . THR A 1 279 ? -2.048 -5.348 9.111 1.00 92.19 279 THR A N 1
ATOM 2023 C CA . THR A 1 279 ? -2.946 -6.431 8.669 1.00 92.19 279 THR A CA 1
ATOM 2024 C C . THR A 1 279 ? -3.517 -7.221 9.836 1.00 92.19 279 THR A C 1
ATOM 2026 O O . THR A 1 279 ? -4.720 -7.478 9.857 1.00 92.19 279 THR A O 1
ATOM 2029 N N . ILE A 1 280 ? -2.697 -7.546 10.837 1.00 91.88 280 ILE A N 1
ATOM 2030 C CA . ILE A 1 280 ? -3.141 -8.201 12.075 1.00 91.88 280 ILE A CA 1
ATOM 2031 C C . ILE A 1 280 ? -4.147 -7.308 12.811 1.00 91.88 280 ILE A C 1
ATOM 2033 O O . ILE A 1 280 ? -5.179 -7.789 13.274 1.00 91.88 280 ILE A O 1
ATOM 2037 N N . SER A 1 281 ? -3.905 -5.995 12.850 1.00 89.81 281 SER A N 1
ATOM 2038 C CA . SER A 1 281 ? -4.837 -5.036 13.459 1.00 89.81 281 SER A CA 1
ATOM 2039 C C . SER A 1 281 ? -6.196 -5.034 12.738 1.00 89.81 281 SER A C 1
ATOM 2041 O O . SER A 1 281 ? -7.241 -5.161 13.376 1.00 89.81 281 SER A O 1
ATOM 2043 N N . ILE A 1 282 ? -6.198 -5.000 11.399 1.00 88.75 282 ILE A N 1
ATOM 2044 C CA . ILE A 1 282 ? -7.423 -5.073 10.581 1.00 88.75 282 ILE A CA 1
ATOM 2045 C C . ILE A 1 282 ? -8.136 -6.427 10.746 1.00 88.75 282 ILE A C 1
ATOM 2047 O O . ILE A 1 282 ? -9.368 -6.473 10.803 1.00 88.75 282 ILE A O 1
ATOM 2051 N N . LEU A 1 283 ? -7.388 -7.530 10.834 1.00 90.31 283 LEU A N 1
ATOM 2052 C CA . LEU A 1 283 ? -7.930 -8.869 11.074 1.00 90.31 283 LEU A CA 1
ATOM 2053 C C . LEU A 1 283 ? -8.625 -8.941 12.442 1.00 90.31 283 LEU A C 1
ATOM 2055 O O . LEU A 1 283 ? -9.761 -9.412 12.526 1.00 90.31 283 LEU A O 1
ATOM 2059 N N . ASN A 1 284 ? -7.984 -8.413 13.486 1.00 88.88 284 ASN A N 1
ATOM 2060 C CA . ASN A 1 284 ? -8.547 -8.341 14.831 1.00 88.88 284 ASN A CA 1
ATOM 2061 C C . ASN A 1 284 ? -9.829 -7.503 14.845 1.00 88.88 284 ASN A C 1
ATOM 2063 O O . ASN A 1 284 ? -10.845 -7.955 15.376 1.00 88.88 284 ASN A O 1
ATOM 2067 N N . LEU A 1 285 ? -9.832 -6.341 14.185 1.00 88.19 285 LEU A N 1
ATOM 2068 C CA . LEU A 1 285 ? -11.039 -5.529 14.028 1.00 88.19 285 LEU A CA 1
ATOM 2069 C C . LEU A 1 285 ? -12.158 -6.311 13.332 1.00 88.19 285 LEU A C 1
ATOM 2071 O O . LEU A 1 285 ? -13.291 -6.336 13.809 1.00 88.19 285 LEU A O 1
ATOM 2075 N N . ARG A 1 286 ? -11.845 -6.996 12.228 1.00 88.31 286 ARG A N 1
ATOM 2076 C CA . ARG A 1 286 ? -12.815 -7.827 11.506 1.00 88.31 286 ARG A CA 1
ATOM 2077 C C . ARG A 1 286 ? -13.386 -8.937 12.380 1.00 88.31 286 ARG A C 1
ATOM 2079 O O . ARG A 1 286 ? -14.592 -9.152 12.322 1.00 88.31 286 ARG A O 1
ATOM 2086 N N . SER A 1 287 ? -12.556 -9.623 13.164 1.00 86.88 287 SER A N 1
ATOM 2087 C CA . SER A 1 287 ? -13.019 -10.692 14.058 1.00 86.88 287 SER A CA 1
ATOM 2088 C C . SER A 1 287 ? -14.023 -10.168 15.091 1.00 86.88 287 SER A C 1
ATOM 2090 O O . SER A 1 287 ? -15.108 -10.730 15.220 1.00 86.88 287 SER A O 1
ATOM 2092 N N . ARG A 1 288 ? -13.732 -9.017 15.712 1.00 84.81 288 ARG A N 1
ATOM 2093 C CA . ARG A 1 288 ? -14.595 -8.376 16.715 1.00 84.81 288 ARG A CA 1
ATOM 2094 C C . ARG A 1 288 ? -15.920 -7.879 16.136 1.00 84.81 288 ARG A C 1
ATOM 2096 O O . ARG A 1 288 ? -16.956 -8.008 16.776 1.00 84.81 288 ARG A O 1
ATOM 2103 N N . LEU A 1 289 ? -15.904 -7.354 14.910 1.00 83.94 289 LEU A N 1
ATOM 2104 C CA . LEU A 1 289 ? -17.124 -6.928 14.210 1.00 83.94 289 LEU A CA 1
ATOM 2105 C C . LEU A 1 289 ? -18.018 -8.106 13.780 1.00 83.94 289 LEU A C 1
ATOM 2107 O O . LEU A 1 289 ? -19.192 -7.899 13.482 1.00 83.94 289 LEU A O 1
ATOM 2111 N N . ILE A 1 290 ? -17.468 -9.322 13.698 1.00 80.12 290 ILE A N 1
ATOM 2112 C CA . ILE A 1 290 ? -18.234 -10.540 13.399 1.00 80.12 290 ILE A CA 1
ATOM 2113 C C . ILE A 1 290 ? -18.783 -11.160 14.686 1.00 80.12 290 ILE A C 1
ATOM 2115 O O . ILE A 1 290 ? -19.928 -11.589 14.676 1.00 80.12 290 ILE A O 1
ATOM 2119 N N . SER A 1 291 ? -18.002 -11.187 15.772 1.00 67.00 291 SER A N 1
ATOM 2120 C CA . SER A 1 291 ? -18.414 -11.767 17.060 1.00 67.00 291 SER A CA 1
ATOM 2121 C C . SER A 1 291 ? -19.377 -10.891 17.867 1.00 67.00 291 SER A C 1
ATOM 2123 O O . SER A 1 291 ? -19.990 -11.377 18.806 1.00 67.00 291 SER A O 1
ATOM 2125 N N . GLY A 1 292 ? -19.464 -9.593 17.558 1.00 56.50 292 GLY A N 1
ATOM 2126 C CA . GLY A 1 292 ? -20.414 -8.655 18.172 1.00 56.50 292 GLY A CA 1
ATOM 2127 C C . GLY A 1 292 ? -21.800 -8.630 17.514 1.00 56.50 292 GLY A C 1
ATOM 2128 O O . GLY A 1 292 ? -22.557 -7.693 17.762 1.00 56.50 292 GLY A O 1
ATOM 2129 N N . ARG A 1 293 ? -22.096 -9.597 16.638 1.00 49.00 293 ARG A N 1
ATOM 2130 C CA . ARG A 1 293 ? -23.423 -9.878 16.074 1.00 49.00 293 ARG A CA 1
ATOM 2131 C C . ARG A 1 293 ? -23.963 -11.154 16.690 1.00 49.00 293 ARG A C 1
ATOM 2133 O O . ARG A 1 293 ? -25.191 -11.195 16.890 1.00 49.00 293 ARG A O 1
#

Foldseek 3Di:
DDDDDDDDDDDDPPPDQPPDFDQDFQPDAFLLLLLLLCLLQPPLLVLLLVLLVVLLVLLLCCLLVVQDDVVLVLCVVVVPDDSVVVSVVSSVVSVVLCVLSVQLSQLSVQQSVQSPDGTGRDLPSLVSNLVSLVVNLVVLVVVLVVVLVVLVVVLVDLVDDPCVPVCCSPPPDDDPPDDSVVVSVVSVVVSVVSVVVSVVSNVLSVLVNVQSVQSNVCSRRVDRPDQRDPVNLVVLVVLLVVLVVVLVVLVVVQVVDPDRDCSSNSSSVSNSSSSVSSSVSSVSSNVSNVVVD

Sequence (293 aa):
MEGYNSGSFQSQPDYQNPAGGQSCTGWNMTPNQRAVKDCGSSPCFLAGVILYSAALLIGLFQSVMGNGSVYVNMVEQAGMINSGIFSGMAIVLSLILMVPGILICAGMWMFYGSSRGEGVPTTSGLSLAKGGMVANMVVIIIGGALIVVILGIAVAGTRGADWHGYLHYYFGSRYIEGSEAAMGLLLVLVTLICLAVVGLAAVYLAKAIRTGNVVANICRTGWPDKKLSMFLIVMNFIVVGVNLLSILSGIGGLSRAVNPDLMPILQNALSVGATLCVTISILNLRSRLISGR

Secondary structure (DSSP, 8-state):
-------------------S-----TT---HHHHHHHHHHHSHHHHHHHHHHHHHHHHHHHHHHHS---HHHHHHHHTT-S-HHHHHHHHHHHHHHHHHHHHHHHHHHHHHHHHHHSSSSPPSHHHHHHHHHHHHHHHHHHHHHHHHHHHHHHHHHHTTTS-THHHHHHHHTSSS----HHHHHHHHHHHHHHHHHHHHHHHHHHHHHHHHHHHHHHHHHHSS-SS---HHHHHHHHHHHHHHHHHHHHHHHHHTT-SS---HHHHHHHHHHHHHHHHHHHHHHHHHHHHHT-